Protein AF-A0A645DT90-F1 (afdb_monomer)

Radius of gyration: 18.17 Å; Cα contacts (8 Å, |Δi|>4): 268; chains: 1; bounding box: 37×38×57 Å

Foldseek 3Di:
DDDDQDDDDLLQQEDADCLVVLLVLLVVCVVVPAQEEEEEEADPDSCPVVSCVSCVVSNGHYDYDHAYPDPVSLVVCLVVVVVVVAAHYAAAYPDVPSVVVSVVVNVVVVNPDDHAYEYEDDQLDVVSCPVVSDFWYKADPVVVRVVVSVVSVVVCVVPPPDDRHHHYHYIHIGGPVCSVVVVVVCVVPPVPDDPVPPD

Organism: NCBI:txid1076179

Structure (mmCIF, N/CA/C/O backbone):
data_AF-A0A645DT90-F1
#
_entry.id   AF-A0A645DT90-F1
#
loop_
_atom_site.group_PDB
_atom_site.id
_atom_site.type_symbol
_atom_site.label_atom_id
_atom_site.label_alt_id
_atom_site.label_comp_id
_atom_site.label_asym_id
_atom_site.label_entity_id
_atom_site.label_seq_id
_atom_site.pdbx_PDB_ins_code
_atom_site.Cartn_x
_atom_site.Cartn_y
_atom_site.Cartn_z
_atom_site.occupancy
_atom_site.B_iso_or_equiv
_atom_site.auth_seq_id
_atom_site.auth_comp_id
_atom_site.auth_asym_id
_atom_site.auth_atom_id
_atom_site.pdbx_PDB_model_num
ATOM 1 N N . MET A 1 1 ? -7.454 13.367 -18.794 1.00 31.94 1 MET A N 1
ATOM 2 C CA . MET A 1 1 ? -6.121 13.992 -18.914 1.00 31.94 1 MET A CA 1
ATOM 3 C C . MET A 1 1 ? -5.148 13.026 -18.250 1.00 31.94 1 MET A C 1
ATOM 5 O O . MET A 1 1 ? -5.232 12.863 -17.044 1.00 31.94 1 MET A O 1
ATOM 9 N N . LEU A 1 2 ? -4.382 12.254 -19.026 1.00 32.44 2 LEU A N 1
ATOM 10 C CA . LEU A 1 2 ? -3.458 11.239 -18.499 1.00 32.44 2 LEU A CA 1
ATOM 11 C C . LEU A 1 2 ? -2.176 11.951 -18.050 1.00 32.44 2 LEU A C 1
ATOM 13 O O . LEU A 1 2 ? -1.471 12.500 -1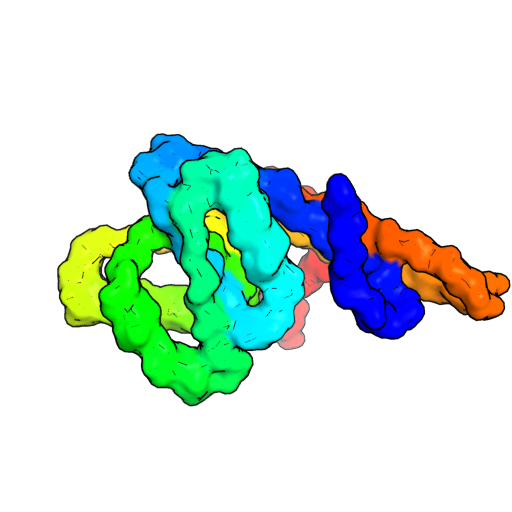8.892 1.00 32.44 2 LEU A O 1
ATOM 17 N N . LEU A 1 3 ? -1.909 11.995 -16.745 1.00 36.47 3 LEU A N 1
ATOM 18 C CA . LEU A 1 3 ? -0.626 12.467 -16.226 1.00 36.47 3 LEU A CA 1
ATOM 19 C C . LEU A 1 3 ? 0.387 11.323 -16.314 1.00 36.47 3 LEU A C 1
ATOM 21 O O . LEU A 1 3 ? 0.140 10.224 -15.817 1.00 36.47 3 LEU A O 1
ATOM 25 N N . GLN A 1 4 ? 1.498 11.603 -16.993 1.00 37.91 4 GLN A N 1
ATOM 26 C CA . GLN A 1 4 ? 2.674 10.745 -17.072 1.00 37.91 4 GLN A CA 1
ATOM 27 C C . GLN A 1 4 ? 3.268 10.569 -15.669 1.00 37.91 4 GLN A C 1
ATOM 29 O O . GLN A 1 4 ? 3.491 11.555 -14.965 1.00 37.91 4 GLN A O 1
ATOM 34 N N . GLN A 1 5 ? 3.515 9.319 -15.274 1.00 46.94 5 GLN A N 1
ATOM 35 C CA . GLN A 1 5 ? 4.363 9.015 -14.121 1.00 46.94 5 GLN A CA 1
ATOM 36 C C . GLN A 1 5 ? 5.823 9.390 -14.445 1.00 46.94 5 GLN A C 1
ATOM 38 O O . GLN A 1 5 ? 6.165 9.521 -15.625 1.00 46.94 5 GLN A O 1
ATOM 43 N N . PRO A 1 6 ? 6.681 9.632 -13.435 1.00 41.00 6 PRO A N 1
ATOM 44 C CA . PRO A 1 6 ? 8.011 10.179 -13.656 1.00 41.00 6 PRO A CA 1
ATOM 45 C C . PRO A 1 6 ? 8.808 9.243 -14.560 1.00 41.00 6 PRO A C 1
ATOM 47 O O . PRO A 1 6 ? 9.049 8.089 -14.214 1.00 41.00 6 PRO A O 1
ATOM 50 N N . THR A 1 7 ? 9.238 9.755 -15.711 1.00 41.47 7 THR A N 1
ATOM 51 C CA . THR A 1 7 ? 10.176 9.079 -16.604 1.00 41.47 7 THR A CA 1
ATOM 52 C C . THR A 1 7 ? 11.537 8.982 -15.914 1.00 41.47 7 THR A C 1
ATOM 54 O O . THR A 1 7 ? 12.423 9.811 -16.129 1.00 41.47 7 THR A O 1
ATOM 57 N N . GLY A 1 8 ? 11.704 7.971 -15.061 1.00 35.06 8 GLY A N 1
ATOM 58 C CA . GLY A 1 8 ? 13.009 7.359 -14.844 1.00 35.06 8 GLY A CA 1
ATOM 59 C C . GLY A 1 8 ? 13.502 6.796 -16.180 1.00 35.06 8 GLY A C 1
ATOM 60 O O . GLY A 1 8 ? 12.694 6.515 -17.060 1.00 35.06 8 GLY A O 1
ATOM 61 N N . GLY A 1 9 ? 14.819 6.700 -16.376 1.00 38.53 9 GLY A N 1
ATOM 62 C CA . GLY A 1 9 ? 15.436 6.347 -17.665 1.00 38.53 9 GLY A CA 1
ATOM 63 C C . GLY A 1 9 ? 14.884 5.080 -18.340 1.00 38.53 9 GLY A C 1
ATOM 64 O O . GLY A 1 9 ? 14.127 4.330 -17.750 1.00 38.53 9 GLY A O 1
ATOM 65 N N . VAL A 1 10 ? 15.319 4.818 -19.574 1.00 42.31 10 VAL A N 1
ATOM 66 C CA . VAL A 1 10 ? 14.854 3.777 -20.529 1.00 42.31 10 VAL A CA 1
ATOM 67 C C . VAL A 1 10 ? 14.530 2.378 -19.931 1.00 42.31 10 VAL A C 1
ATOM 69 O O . VAL A 1 10 ? 13.718 1.643 -20.489 1.00 42.31 10 VAL A O 1
ATOM 72 N N . LEU A 1 11 ? 15.085 2.028 -18.764 1.00 44.75 11 LEU A N 1
ATOM 73 C CA . LEU A 1 11 ? 14.779 0.821 -17.976 1.00 44.75 11 LEU A CA 1
ATOM 74 C C . LEU A 1 11 ? 13.447 0.859 -17.181 1.00 44.75 11 LEU A C 1
ATOM 76 O O . LEU A 1 11 ? 12.983 -0.192 -16.751 1.00 44.75 11 LEU A O 1
ATOM 80 N N . HIS A 1 12 ? 12.810 2.020 -16.999 1.00 55.75 12 HIS A N 1
ATOM 81 C CA . HIS A 1 12 ? 11.550 2.221 -16.258 1.00 55.75 12 HIS A CA 1
ATOM 82 C C . HIS A 1 12 ? 10.305 2.144 -17.160 1.00 55.75 12 HIS A C 1
ATOM 84 O O . HIS A 1 12 ? 9.353 2.898 -16.996 1.00 55.75 12 HIS A O 1
ATOM 90 N N . SER A 1 13 ? 10.309 1.259 -18.155 1.00 74.06 13 SER A N 1
ATOM 91 C CA . SER A 1 13 ? 9.193 1.097 -19.101 1.00 74.06 13 SER A CA 1
ATOM 92 C C . SER A 1 13 ? 8.252 -0.053 -1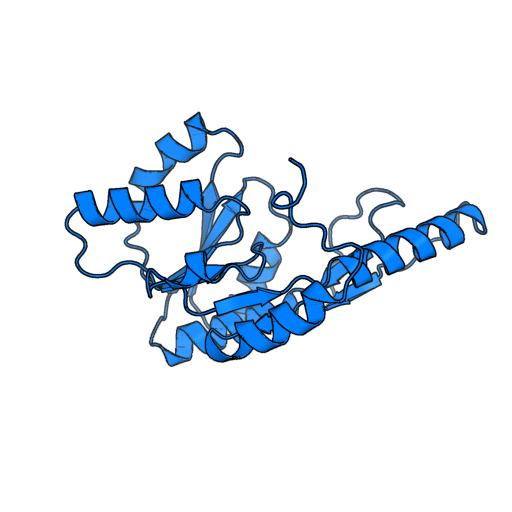8.735 1.00 74.06 13 SER A C 1
ATOM 94 O O . SER A 1 13 ? 7.414 -0.427 -19.550 1.00 74.06 13 SER A O 1
ATOM 96 N N . VAL A 1 14 ? 8.375 -0.622 -17.531 1.00 85.25 14 VAL A N 1
ATOM 97 C CA . VAL A 1 14 ? 7.465 -1.644 -16.997 1.00 85.25 14 VAL A CA 1
ATOM 98 C C . VAL A 1 14 ? 7.189 -1.357 -15.520 1.00 85.25 14 VAL A C 1
ATOM 100 O O . VAL A 1 14 ? 8.104 -1.414 -14.700 1.00 85.25 14 VAL A O 1
ATOM 103 N N . CYS A 1 15 ? 5.932 -1.074 -15.184 1.00 87.62 15 CYS A N 1
ATOM 104 C CA . CYS A 1 15 ? 5.487 -0.691 -13.841 1.00 87.62 15 CYS A CA 1
ATOM 105 C C . CYS A 1 15 ? 4.210 -1.447 -13.450 1.00 87.62 15 CYS A C 1
ATOM 107 O O . CYS A 1 15 ? 3.525 -2.015 -14.301 1.00 87.62 15 CYS A O 1
ATOM 109 N N . TYR A 1 16 ? 3.860 -1.438 -12.162 1.00 89.56 16 TYR A N 1
ATOM 110 C CA . TYR A 1 16 ? 2.580 -1.984 -11.708 1.00 89.56 16 TYR A CA 1
ATOM 111 C C . TYR A 1 16 ? 1.441 -0.982 -11.927 1.00 89.56 16 TYR A C 1
ATOM 113 O O . TYR A 1 16 ? 1.549 0.182 -11.540 1.00 89.56 16 TYR A O 1
ATOM 121 N N . ASP A 1 17 ? 0.312 -1.446 -12.460 1.00 93.06 17 ASP A N 1
ATOM 122 C CA . ASP A 1 17 ? -0.938 -0.687 -12.461 1.00 93.06 17 ASP A CA 1
ATOM 123 C C . ASP A 1 17 ? -1.760 -1.004 -11.219 1.00 93.06 17 ASP A C 1
ATOM 125 O O . ASP A 1 17 ? -2.451 -2.022 -11.143 1.00 93.06 17 ASP A O 1
ATOM 129 N N . ARG A 1 18 ? -1.696 -0.086 -10.254 1.00 93.50 18 ARG A N 1
ATOM 130 C CA . ARG A 1 18 ? -2.390 -0.214 -8.970 1.00 93.50 18 ARG A CA 1
ATOM 131 C C . ARG A 1 18 ? -3.804 0.343 -8.958 1.00 93.50 18 ARG A C 1
ATOM 133 O O . ARG A 1 18 ? -4.464 0.265 -7.920 1.00 93.50 18 ARG A O 1
ATOM 140 N N . ARG A 1 19 ? -4.289 0.904 -10.073 1.00 95.88 19 ARG A N 1
ATOM 141 C CA . ARG A 1 19 ? -5.548 1.663 -10.093 1.00 95.88 19 ARG A CA 1
ATOM 142 C C . ARG A 1 19 ? -6.730 0.845 -9.604 1.00 95.88 19 ARG A C 1
ATOM 144 O O . ARG A 1 19 ? -7.413 1.268 -8.674 1.00 95.88 19 ARG A O 1
ATOM 151 N N . GLU A 1 20 ? -6.956 -0.322 -10.200 1.00 96.88 20 GLU A N 1
ATOM 152 C CA . GLU A 1 20 ? -8.118 -1.125 -9.825 1.00 96.88 20 GLU A CA 1
ATOM 153 C C . GLU A 1 20 ? -7.956 -1.741 -8.437 1.00 96.88 20 GLU A C 1
ATOM 155 O O . GLU A 1 20 ? -8.876 -1.644 -7.632 1.00 96.88 20 GLU A O 1
ATOM 160 N N . SER A 1 21 ? -6.767 -2.244 -8.086 1.00 96.06 21 SER A N 1
ATOM 161 C CA . SER A 1 21 ? -6.533 -2.743 -6.727 1.00 96.06 21 SER A CA 1
ATOM 162 C C . SER A 1 21 ? -6.750 -1.668 -5.658 1.00 96.06 21 SER A C 1
ATOM 164 O O . SER A 1 21 ? -7.306 -1.965 -4.609 1.00 96.06 21 SER A O 1
ATOM 166 N N . TYR A 1 22 ? -6.382 -0.407 -5.909 1.00 97.31 22 TYR A N 1
ATOM 167 C CA . TYR A 1 22 ? -6.658 0.687 -4.974 1.00 97.31 22 TYR A CA 1
ATOM 168 C C . TYR A 1 22 ? -8.147 1.013 -4.888 1.00 97.31 22 TYR A C 1
ATOM 170 O O . TYR A 1 22 ? -8.649 1.205 -3.780 1.00 97.31 22 TYR A O 1
ATOM 178 N N . ARG A 1 23 ? -8.876 1.017 -6.012 1.00 98.00 23 ARG A N 1
ATOM 179 C CA . ARG A 1 23 ? -10.339 1.176 -5.992 1.00 98.00 23 ARG A CA 1
ATOM 180 C C . ARG A 1 23 ? -11.010 0.070 -5.193 1.00 98.00 23 ARG A C 1
ATOM 182 O O . ARG A 1 23 ? -11.865 0.354 -4.358 1.00 98.00 23 ARG A O 1
ATOM 189 N N . GLU A 1 24 ? -10.617 -1.178 -5.412 1.00 97.38 24 GLU A N 1
ATOM 190 C CA . GLU A 1 24 ? -11.150 -2.312 -4.663 1.00 97.38 24 GLU A CA 1
ATOM 191 C C . GLU A 1 24 ? -10.841 -2.218 -3.167 1.00 97.38 24 GLU A C 1
ATOM 193 O O . GLU A 1 24 ? -11.762 -2.351 -2.359 1.00 97.38 24 GLU A O 1
ATOM 198 N N . SER A 1 25 ? -9.604 -1.881 -2.794 1.00 97.06 25 SER A N 1
ATOM 199 C CA . SER A 1 25 ? -9.216 -1.667 -1.395 1.00 97.06 25 SER A CA 1
ATOM 200 C C . SER A 1 25 ? -10.048 -0.572 -0.720 1.00 97.06 25 SER A C 1
ATOM 202 O O . SER A 1 25 ? -10.553 -0.750 0.387 1.00 97.06 25 SER A O 1
ATOM 204 N N . LEU A 1 26 ? -10.254 0.563 -1.395 1.00 97.94 26 LEU A N 1
ATOM 205 C CA . LEU A 1 26 ? -11.074 1.664 -0.881 1.00 97.94 26 LEU A CA 1
ATOM 206 C C . LEU A 1 26 ? -12.547 1.268 -0.736 1.00 97.94 26 LEU A C 1
ATOM 208 O O . LEU A 1 26 ? -13.194 1.622 0.253 1.00 97.94 26 LEU A O 1
ATOM 212 N N . ARG A 1 27 ? -13.087 0.505 -1.692 1.00 96.69 27 ARG A N 1
ATOM 213 C CA . ARG A 1 27 ? -14.444 -0.050 -1.600 1.00 96.69 27 ARG A CA 1
ATOM 214 C C . ARG A 1 27 ? -14.567 -1.003 -0.417 1.00 96.69 27 ARG A C 1
ATOM 216 O O . ARG A 1 27 ? -15.587 -0.963 0.267 1.00 96.69 27 ARG A O 1
ATOM 223 N N . GLU A 1 28 ? -13.551 -1.819 -0.156 1.00 96.50 28 GLU A N 1
ATOM 224 C CA . GLU A 1 28 ? -13.529 -2.726 0.991 1.00 96.50 28 GLU A CA 1
ATOM 225 C C . GLU A 1 28 ? -13.531 -1.959 2.321 1.00 96.50 28 GLU A C 1
ATOM 227 O O . GLU A 1 28 ? -14.379 -2.216 3.178 1.00 96.50 28 GLU A O 1
ATOM 232 N N . PHE A 1 29 ? -12.695 -0.925 2.461 1.00 97.06 29 PHE A N 1
ATOM 233 C CA . PHE A 1 29 ? -12.730 -0.045 3.633 1.00 97.06 29 PHE A CA 1
ATOM 234 C C . PHE A 1 29 ? -14.096 0.626 3.825 1.00 97.06 29 PHE A C 1
ATOM 236 O O . PHE A 1 29 ? -14.641 0.635 4.932 1.00 97.06 29 PHE A O 1
ATOM 243 N N . ARG A 1 30 ? -14.705 1.136 2.748 1.00 96.38 30 ARG A N 1
ATOM 244 C CA . ARG A 1 30 ? -16.036 1.761 2.805 1.00 96.38 30 ARG A CA 1
ATOM 245 C C . ARG A 1 30 ? -17.129 0.790 3.239 1.00 96.38 30 ARG A C 1
ATOM 247 O O . ARG A 1 30 ? -17.985 1.176 4.034 1.00 96.38 30 ARG A O 1
ATOM 254 N N . LYS A 1 31 ? -17.120 -0.453 2.740 1.00 95.75 31 LYS A N 1
ATOM 255 C CA . LYS A 1 31 ? -18.078 -1.499 3.153 1.00 95.75 31 LYS A CA 1
ATOM 256 C C . LYS A 1 31 ? -18.020 -1.759 4.658 1.00 95.75 31 LYS A C 1
ATOM 258 O O . LYS A 1 31 ? -19.047 -2.037 5.267 1.00 95.75 31 LYS A O 1
ATOM 263 N N . ARG A 1 32 ? -16.834 -1.614 5.250 1.00 95.00 32 ARG A N 1
ATOM 264 C CA . ARG A 1 32 ? -16.568 -1.779 6.687 1.00 95.00 32 ARG A CA 1
ATOM 265 C C . ARG A 1 32 ? -16.812 -0.508 7.507 1.00 95.00 32 ARG A C 1
ATOM 267 O O . ARG A 1 32 ? -16.621 -0.506 8.719 1.00 95.00 32 ARG A O 1
ATOM 274 N N . GLY A 1 33 ? -17.296 0.557 6.866 1.00 96.06 33 GLY A N 1
ATOM 275 C CA . GLY A 1 33 ? -17.706 1.800 7.517 1.00 96.06 33 GLY A CA 1
ATOM 276 C C . GLY A 1 33 ? -16.591 2.830 7.685 1.00 96.06 33 GLY A C 1
ATOM 277 O O . GLY A 1 33 ? -16.827 3.875 8.296 1.00 96.06 33 GLY A O 1
ATOM 278 N N . HIS A 1 34 ? -15.402 2.591 7.128 1.00 96.38 34 HIS A N 1
ATOM 279 C CA . HIS A 1 34 ? -14.305 3.551 7.205 1.00 96.38 34 HIS A CA 1
ATOM 280 C C . HIS A 1 34 ? -14.540 4.725 6.261 1.00 96.38 34 HIS A C 1
ATOM 282 O O . HIS A 1 34 ? -14.816 4.555 5.072 1.00 96.38 34 HIS A O 1
ATOM 288 N N . ARG A 1 35 ? -14.425 5.935 6.810 1.00 92.88 35 ARG A N 1
ATOM 289 C CA . ARG A 1 35 ? -14.520 7.194 6.052 1.00 92.88 35 ARG A CA 1
ATOM 290 C C . ARG A 1 35 ? -13.157 7.778 5.711 1.00 92.88 35 ARG A C 1
ATOM 292 O O . ARG A 1 35 ? -13.042 8.449 4.689 1.00 92.88 35 ARG A O 1
ATOM 299 N N . LYS A 1 36 ? -12.166 7.496 6.561 1.00 97.31 36 LYS A N 1
ATOM 300 C CA . LYS A 1 36 ? -10.779 7.922 6.429 1.00 97.31 36 LYS A CA 1
ATOM 301 C C . LYS A 1 36 ? -9.864 6.709 6.336 1.00 97.31 36 LYS A C 1
ATOM 303 O O . LYS A 1 36 ? -9.990 5.799 7.152 1.00 97.31 36 LYS A O 1
ATOM 308 N N . VAL A 1 37 ? -8.948 6.722 5.375 1.00 98.31 37 VAL A N 1
ATOM 309 C CA . VAL A 1 37 ? -7.926 5.688 5.181 1.00 98.31 37 VAL A CA 1
ATOM 310 C C . VAL A 1 37 ? -6.548 6.341 5.180 1.00 98.31 37 VAL A C 1
ATOM 312 O O . VAL A 1 37 ? -6.312 7.317 4.472 1.00 98.31 37 VAL A O 1
ATOM 315 N N . PHE A 1 38 ? -5.622 5.797 5.960 1.00 98.19 38 PHE A N 1
ATOM 316 C CA . PHE A 1 38 ? -4.227 6.216 5.915 1.00 98.19 38 PHE A CA 1
ATOM 317 C C . PHE A 1 38 ? -3.479 5.389 4.876 1.00 98.19 38 PHE A C 1
ATOM 319 O O . PHE A 1 38 ? -3.438 4.163 4.964 1.00 98.19 38 PHE A O 1
ATOM 326 N N . PHE A 1 39 ? -2.870 6.056 3.904 1.00 97.56 39 PHE A N 1
ATOM 327 C CA . PHE A 1 39 ? -1.885 5.434 3.033 1.00 97.56 39 PHE A CA 1
ATOM 328 C C . PHE A 1 39 ? -0.531 5.489 3.723 1.00 97.56 39 PHE A C 1
ATOM 330 O O . PHE A 1 39 ? 0.032 6.566 3.928 1.00 97.56 39 PHE A O 1
ATOM 337 N N . VAL A 1 40 ? -0.030 4.330 4.125 1.00 96.31 40 VAL A N 1
ATOM 338 C CA . VAL A 1 40 ? 1.206 4.210 4.891 1.00 96.31 40 VAL A CA 1
ATOM 339 C C . VAL A 1 40 ? 2.297 3.690 3.971 1.00 96.31 40 VAL A C 1
ATOM 341 O O . VAL A 1 40 ? 2.212 2.559 3.509 1.00 96.31 40 VAL A O 1
ATOM 344 N N . SER A 1 41 ? 3.321 4.492 3.698 1.00 94.00 41 SER A N 1
ATOM 345 C CA . SER A 1 41 ? 4.402 4.131 2.768 1.00 94.00 41 SER A CA 1
ATOM 346 C C . SER A 1 41 ? 5.748 4.684 3.220 1.00 94.00 41 SER A C 1
ATOM 348 O O . SER A 1 41 ? 5.828 5.385 4.226 1.00 94.00 41 SER A O 1
ATOM 350 N N . TYR A 1 42 ? 6.824 4.397 2.488 1.00 92.12 42 TYR A N 1
ATOM 351 C CA . TYR A 1 42 ? 8.095 5.087 2.708 1.00 92.12 42 TYR A CA 1
ATOM 352 C C . TYR A 1 42 ? 8.110 6.489 2.095 1.00 92.12 42 TYR A C 1
ATOM 354 O O . TYR A 1 42 ? 7.357 6.798 1.166 1.00 92.12 42 TYR A O 1
ATOM 362 N N . GLU A 1 43 ? 9.005 7.332 2.612 1.00 84.88 43 GLU A N 1
ATOM 363 C CA . GLU A 1 43 ? 9.477 8.531 1.922 1.00 84.88 43 GLU A CA 1
ATOM 364 C C . GLU A 1 43 ? 9.897 8.126 0.493 1.00 84.88 43 GLU A C 1
ATOM 366 O O . GLU A 1 43 ? 10.644 7.163 0.322 1.00 84.88 43 GLU A O 1
ATOM 371 N N . TYR A 1 44 ? 9.372 8.823 -0.523 1.00 82.75 44 TYR A N 1
ATOM 372 C CA . TYR A 1 44 ? 9.569 8.562 -1.964 1.00 82.75 44 TYR A CA 1
ATOM 373 C C . TYR A 1 44 ? 8.761 7.417 -2.604 1.00 82.75 44 TYR A C 1
ATOM 375 O O . TYR A 1 44 ? 9.088 7.010 -3.719 1.00 82.75 44 TYR A O 1
ATOM 383 N N . ASP A 1 45 ? 7.697 6.912 -1.970 1.00 86.44 45 ASP A N 1
ATOM 384 C CA . ASP A 1 45 ? 6.814 5.944 -2.636 1.00 86.44 45 ASP A CA 1
ATOM 385 C C . ASP A 1 45 ? 6.114 6.567 -3.869 1.00 86.44 45 ASP A C 1
ATOM 387 O O . ASP A 1 45 ? 5.346 7.526 -3.718 1.00 86.44 45 ASP A O 1
ATOM 391 N N . PRO A 1 46 ? 6.330 6.029 -5.087 1.00 85.62 46 PRO A N 1
ATOM 392 C CA . PRO A 1 46 ? 5.786 6.603 -6.318 1.00 85.62 46 PRO A CA 1
ATOM 393 C C . PRO A 1 46 ? 4.265 6.427 -6.458 1.00 85.62 46 PRO A C 1
ATOM 395 O O . PRO A 1 46 ? 3.647 7.051 -7.320 1.00 85.62 46 PRO A O 1
ATOM 398 N N . TYR A 1 47 ? 3.636 5.590 -5.629 1.00 90.06 47 TYR A N 1
ATOM 399 C CA . TYR A 1 47 ? 2.203 5.313 -5.683 1.00 90.06 47 TYR A CA 1
ATOM 400 C C . TYR A 1 47 ? 1.381 6.127 -4.680 1.00 90.06 47 TYR A C 1
ATOM 402 O O . TYR A 1 47 ? 0.151 6.038 -4.709 1.00 90.06 47 TYR A O 1
ATOM 410 N N . ALA A 1 48 ? 2.020 6.926 -3.822 1.00 91.50 48 ALA A N 1
ATOM 411 C CA . ALA A 1 48 ? 1.329 7.715 -2.804 1.00 91.50 48 ALA A CA 1
ATOM 412 C C . ALA A 1 48 ? 0.376 8.752 -3.421 1.00 91.50 48 ALA A C 1
ATOM 414 O O . ALA A 1 48 ? -0.780 8.863 -3.017 1.00 91.50 48 ALA A O 1
ATOM 415 N N . GLU A 1 49 ? 0.822 9.478 -4.449 1.00 93.88 49 GLU A N 1
ATOM 416 C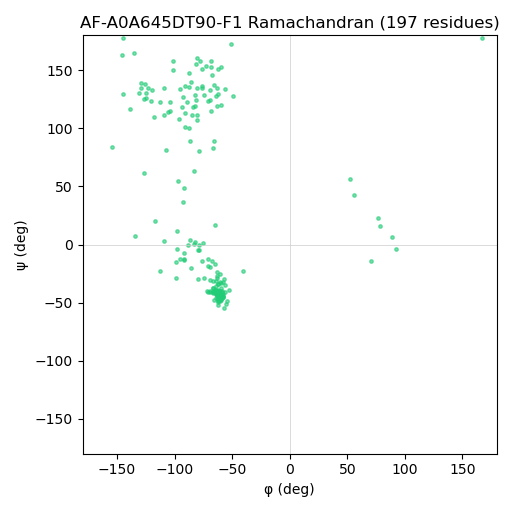 CA . GLU A 1 49 ? -0.031 10.443 -5.158 1.00 93.88 49 GLU A CA 1
ATOM 417 C C . GLU A 1 49 ? -1.169 9.754 -5.916 1.00 93.88 49 GLU A C 1
ATOM 419 O O . GLU A 1 49 ? -2.310 10.218 -5.878 1.00 93.88 49 GLU A O 1
ATOM 424 N N . LEU A 1 50 ? -0.878 8.617 -6.559 1.00 94.50 50 LEU A N 1
ATOM 425 C CA . LEU A 1 50 ? -1.877 7.824 -7.276 1.00 94.50 50 LEU A CA 1
ATOM 426 C C . LEU A 1 50 ? -2.998 7.360 -6.336 1.00 94.50 50 LEU A C 1
ATOM 428 O O . LEU A 1 50 ? -4.172 7.446 -6.691 1.00 94.50 50 LEU A O 1
ATOM 432 N N . PHE A 1 51 ? -2.651 6.888 -5.136 1.00 96.06 51 PHE A N 1
ATOM 433 C CA . PHE A 1 51 ? -3.646 6.466 -4.156 1.00 96.06 51 PHE A CA 1
ATOM 434 C C . PHE A 1 51 ? -4.555 7.622 -3.730 1.00 96.06 51 PHE A C 1
ATOM 436 O O . PHE A 1 51 ? -5.774 7.464 -3.748 1.00 96.06 51 PHE A O 1
ATOM 443 N N . LEU A 1 52 ? -3.990 8.791 -3.401 1.00 96.44 52 LEU A N 1
ATOM 444 C CA . LEU A 1 52 ? -4.782 9.962 -3.010 1.00 96.44 52 LEU A CA 1
ATOM 445 C C . LEU A 1 52 ? -5.734 10.419 -4.123 1.00 96.44 52 LEU A C 1
ATOM 447 O O . LEU A 1 52 ? -6.884 10.763 -3.846 1.00 96.44 52 LEU A O 1
ATOM 451 N N . GLN A 1 53 ? -5.282 10.390 -5.380 1.00 97.38 53 GLN A N 1
ATOM 452 C CA . GLN A 1 53 ? -6.126 10.708 -6.535 1.00 97.38 53 GLN A CA 1
ATOM 453 C C . GLN A 1 53 ? -7.319 9.750 -6.632 1.00 97.38 53 GLN A C 1
ATOM 455 O O . GLN A 1 53 ? -8.462 10.193 -6.733 1.00 97.38 53 GLN A O 1
ATOM 460 N N . ILE A 1 54 ? -7.074 8.443 -6.529 1.00 97.94 54 ILE A N 1
ATOM 461 C CA . ILE A 1 54 ? -8.135 7.430 -6.594 1.00 97.94 54 ILE A CA 1
ATOM 462 C C . ILE A 1 54 ? -9.068 7.525 -5.382 1.00 97.94 54 ILE A C 1
ATOM 464 O O . ILE A 1 54 ? -10.279 7.383 -5.532 1.00 97.94 54 ILE A O 1
ATOM 468 N N . ALA A 1 55 ? -8.548 7.812 -4.188 1.00 97.50 55 ALA A N 1
ATOM 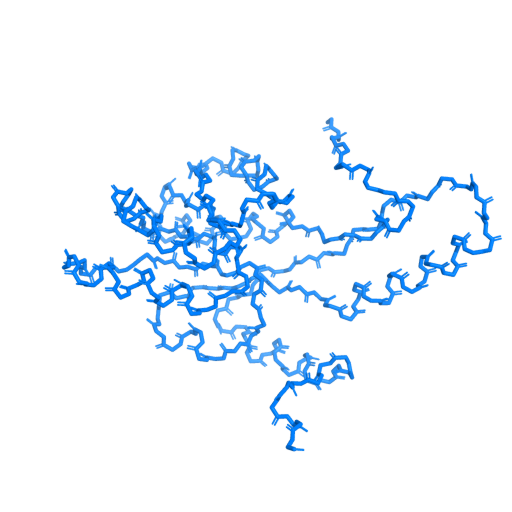469 C CA . ALA A 1 55 ? -9.370 8.036 -3.003 1.00 97.50 55 ALA A CA 1
ATOM 470 C C . ALA A 1 55 ? -10.330 9.218 -3.192 1.00 97.50 55 ALA A C 1
ATOM 472 O O . ALA A 1 55 ? -11.511 9.106 -2.858 1.00 97.50 55 ALA A O 1
ATOM 473 N N . ALA A 1 56 ? -9.863 10.310 -3.805 1.00 96.75 56 ALA A N 1
ATOM 474 C CA . ALA A 1 56 ? -10.713 11.443 -4.155 1.00 96.75 56 ALA A CA 1
ATOM 475 C C . ALA A 1 56 ? -11.797 11.064 -5.186 1.00 96.75 56 ALA A C 1
ATOM 477 O O . ALA A 1 56 ? -12.960 11.432 -5.003 1.00 96.75 56 ALA A O 1
ATOM 478 N N . GLU A 1 57 ? -11.453 10.288 -6.223 1.00 96.88 57 GLU A N 1
ATOM 479 C CA . GLU A 1 57 ? -12.417 9.747 -7.201 1.00 96.88 57 GLU A CA 1
ATOM 480 C C . GLU A 1 57 ? -13.495 8.881 -6.522 1.00 96.88 57 GLU A C 1
ATOM 482 O O . GLU A 1 57 ? -14.690 9.025 -6.793 1.00 96.88 57 GLU A O 1
ATOM 487 N N . GLU A 1 58 ? -13.084 8.020 -5.588 1.00 95.19 58 GLU A N 1
ATOM 488 C CA . GLU A 1 58 ? -13.950 7.108 -4.829 1.00 95.19 58 GLU A CA 1
ATOM 489 C C . GLU A 1 58 ? -14.634 7.782 -3.619 1.00 95.19 58 GLU A C 1
ATOM 491 O O . GLU A 1 58 ? -15.396 7.130 -2.894 1.00 95.19 58 GLU A O 1
ATOM 496 N N . LYS A 1 59 ? -14.421 9.093 -3.420 1.00 94.56 59 LYS A N 1
ATOM 497 C CA . LYS A 1 59 ? -14.982 9.917 -2.331 1.00 94.56 59 LYS A CA 1
ATOM 498 C C . LYS A 1 59 ? -14.667 9.372 -0.931 1.00 94.56 59 LYS A C 1
ATOM 500 O O . LYS A 1 59 ? -15.540 9.340 -0.061 1.00 94.56 59 LYS A O 1
ATOM 505 N N . VAL A 1 60 ? -13.429 8.934 -0.729 1.00 96.25 60 VAL A N 1
ATOM 506 C CA . VAL A 1 60 ? -12.875 8.499 0.560 1.00 96.25 60 VAL A CA 1
ATOM 507 C C . VAL A 1 60 ? -11.872 9.542 1.036 1.00 96.25 60 VAL A C 1
ATOM 509 O O . VAL A 1 60 ? -11.047 10.006 0.251 1.00 96.25 60 VAL A O 1
ATOM 512 N N . GLU A 1 61 ? -11.926 9.921 2.314 1.00 97.75 61 GLU A N 1
ATOM 513 C CA . GLU A 1 61 ? -10.879 10.762 2.894 1.00 97.75 61 GLU A CA 1
ATOM 514 C C . GLU A 1 61 ? -9.595 9.933 2.992 1.00 97.75 61 GLU A C 1
ATOM 516 O O . GLU A 1 61 ? -9.589 8.853 3.582 1.00 97.75 61 GLU A O 1
ATOM 521 N N . ALA A 1 62 ? -8.506 10.420 2.406 1.00 97.31 62 ALA A N 1
ATOM 522 C CA . ALA A 1 62 ? -7.220 9.747 2.470 1.00 97.31 62 ALA A CA 1
ATOM 523 C C . ALA A 1 62 ? -6.120 10.701 2.923 1.00 97.31 62 ALA A C 1
ATOM 525 O O . ALA A 1 62 ? -6.071 11.857 2.504 1.00 97.31 62 ALA A O 1
ATOM 526 N N . GLU A 1 63 ? -5.232 10.199 3.775 1.00 96.31 63 GLU A N 1
ATOM 527 C CA . GLU A 1 63 ? -4.053 10.917 4.256 1.00 96.31 63 GLU A CA 1
ATOM 528 C C . GLU A 1 63 ? -2.819 10.039 4.061 1.00 96.31 63 GLU A C 1
ATOM 530 O O . GLU A 1 63 ? -2.834 8.854 4.396 1.00 96.31 63 GLU A O 1
ATOM 535 N N . ASN A 1 64 ? -1.742 10.622 3.538 1.00 95.38 64 ASN A N 1
ATOM 536 C CA . ASN A 1 64 ? -0.458 9.937 3.473 1.00 95.38 64 ASN A CA 1
ATOM 537 C C . ASN A 1 64 ? 0.252 10.056 4.819 1.00 95.38 64 ASN A C 1
ATOM 539 O O . ASN A 1 64 ? 0.466 11.162 5.316 1.00 95.38 64 ASN A O 1
ATOM 543 N N . PHE A 1 65 ? 0.698 8.925 5.355 1.00 96.06 65 PHE A N 1
ATOM 544 C CA . PHE A 1 65 ? 1.649 8.887 6.452 1.00 96.06 65 PHE A CA 1
ATOM 545 C C . PHE A 1 65 ? 2.921 8.183 5.991 1.00 96.06 65 PHE A C 1
ATOM 547 O O . PHE A 1 65 ? 2.946 6.976 5.754 1.00 96.06 65 PHE A O 1
ATOM 554 N N . LEU A 1 66 ? 3.987 8.961 5.840 1.00 93.88 66 LEU A N 1
ATOM 555 C CA . LEU A 1 66 ? 5.254 8.459 5.330 1.00 93.88 66 LEU A CA 1
ATOM 556 C C . LEU A 1 66 ? 6.121 7.992 6.496 1.00 93.88 66 LEU A C 1
ATOM 558 O O . LEU A 1 66 ? 6.219 8.674 7.504 1.00 93.88 66 LEU A O 1
ATOM 562 N N . PHE A 1 67 ? 6.775 6.851 6.373 1.00 93.56 67 PHE A N 1
ATOM 563 C CA . PHE A 1 67 ? 7.825 6.429 7.289 1.00 93.56 67 PHE A CA 1
ATOM 564 C C . PHE A 1 67 ? 9.193 6.680 6.659 1.00 93.56 67 PHE A C 1
ATOM 566 O O . PHE A 1 67 ? 9.364 6.595 5.442 1.00 93.56 67 PHE A O 1
ATOM 573 N N . SER A 1 68 ? 10.195 6.940 7.501 1.00 90.19 68 SER A N 1
ATOM 574 C CA . SER A 1 68 ? 11.581 6.980 7.036 1.00 90.19 68 SER A CA 1
ATOM 575 C C . SER A 1 68 ? 12.001 5.616 6.485 1.00 90.19 68 SER A C 1
ATOM 577 O O . SER A 1 68 ? 11.556 4.563 6.948 1.00 90.19 68 SER A O 1
ATOM 579 N N . THR A 1 69 ? 12.922 5.611 5.530 1.00 85.62 69 THR A N 1
ATOM 580 C CA . THR A 1 69 ? 13.588 4.378 5.087 1.00 85.62 69 THR A CA 1
ATOM 581 C C . THR A 1 69 ? 14.568 3.843 6.138 1.00 85.62 69 THR A C 1
ATOM 583 O O . THR A 1 69 ? 14.914 2.663 6.126 1.00 85.62 69 THR A O 1
ATOM 586 N N . THR A 1 70 ? 14.988 4.675 7.098 1.00 89.00 70 THR A N 1
ATOM 587 C CA . THR A 1 70 ? 15.884 4.264 8.185 1.00 89.00 70 THR A CA 1
ATOM 588 C C . THR A 1 70 ? 15.109 3.665 9.355 1.00 89.00 70 THR A C 1
ATOM 590 O O . THR A 1 70 ? 14.086 4.200 9.778 1.00 89.00 70 THR A O 1
ATOM 593 N N . ARG A 1 71 ? 15.634 2.596 9.969 1.00 84.62 71 ARG A N 1
ATOM 594 C CA . ARG A 1 71 ? 15.005 1.975 11.150 1.00 84.62 71 ARG A CA 1
ATOM 595 C C . ARG A 1 71 ? 14.804 2.967 12.298 1.00 84.62 71 ARG A C 1
ATOM 597 O O . ARG A 1 71 ? 13.772 2.935 12.956 1.00 84.62 71 ARG A O 1
ATOM 604 N N . ARG A 1 72 ? 15.785 3.840 12.549 1.00 87.06 72 ARG A N 1
ATOM 605 C CA . ARG A 1 72 ? 15.685 4.867 13.595 1.00 87.06 72 ARG A CA 1
ATOM 606 C C . ARG A 1 72 ? 14.541 5.839 13.299 1.00 87.06 72 ARG A C 1
ATOM 608 O O . ARG A 1 72 ? 13.666 5.996 14.144 1.00 87.06 72 ARG A O 1
ATOM 615 N N . GLY A 1 73 ? 14.511 6.404 12.091 1.00 87.12 73 GLY A N 1
ATOM 616 C CA . GLY A 1 73 ? 13.450 7.321 11.684 1.00 87.12 73 GLY A CA 1
ATOM 617 C C . GLY A 1 73 ? 12.071 6.658 11.647 1.00 87.12 73 GLY A C 1
ATOM 618 O O . GLY A 1 73 ? 11.075 7.317 11.906 1.00 87.12 73 GLY A O 1
ATOM 619 N N . GLN A 1 74 ? 11.983 5.347 11.396 1.00 89.50 74 GLN A N 1
ATOM 620 C CA . GLN A 1 74 ? 10.714 4.620 11.509 1.00 89.50 74 GLN A CA 1
ATOM 621 C C . GLN A 1 74 ? 10.174 4.648 12.939 1.00 89.50 74 GLN A C 1
ATOM 623 O O . GLN A 1 74 ? 9.014 4.985 13.147 1.0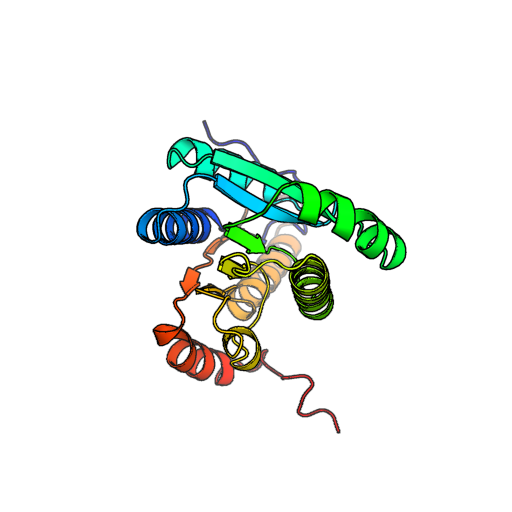0 89.50 74 GLN A O 1
ATOM 628 N N . MET A 1 75 ? 11.016 4.315 13.922 1.00 91.19 75 MET A N 1
ATOM 629 C CA . MET A 1 75 ? 10.596 4.240 15.326 1.00 91.19 75 MET A CA 1
ATOM 630 C C . MET A 1 75 ? 10.212 5.609 15.888 1.00 91.19 75 MET A C 1
ATOM 632 O O . MET A 1 75 ? 9.238 5.712 16.624 1.00 91.19 75 MET A O 1
ATOM 636 N N . GLU A 1 76 ? 10.933 6.664 15.502 1.00 93.62 76 GLU A N 1
ATOM 637 C CA . GLU A 1 76 ? 10.645 8.040 15.929 1.00 93.62 76 GLU A CA 1
ATOM 638 C C . GLU A 1 76 ? 9.270 8.535 15.437 1.00 93.62 76 GLU A C 1
ATOM 640 O O . GLU A 1 76 ? 8.670 9.402 16.070 1.00 93.62 76 GLU A O 1
ATOM 645 N N . ARG A 1 77 ? 8.732 7.955 14.354 1.00 94.94 77 ARG A N 1
ATOM 646 C CA . ARG A 1 77 ? 7.446 8.352 13.758 1.00 94.94 77 ARG A CA 1
ATOM 647 C C . ARG A 1 77 ? 6.240 7.536 14.221 1.00 94.94 77 ARG A C 1
ATOM 649 O O . ARG A 1 77 ? 5.112 7.969 13.998 1.00 94.94 77 ARG A O 1
ATOM 656 N N . ILE A 1 78 ? 6.436 6.399 14.895 1.00 95.38 78 ILE A N 1
ATOM 657 C CA . ILE A 1 78 ? 5.320 5.590 15.422 1.00 95.38 78 ILE A CA 1
ATOM 658 C C . ILE A 1 78 ? 4.430 6.394 16.393 1.00 95.38 78 ILE A C 1
ATOM 660 O O . ILE A 1 78 ? 3.210 6.350 16.223 1.00 95.38 78 ILE A O 1
ATOM 664 N N . PRO A 1 79 ? 4.966 7.176 17.356 1.00 96.19 79 PRO A N 1
ATOM 665 C CA . PRO A 1 79 ? 4.126 7.978 18.246 1.00 96.19 79 PRO A CA 1
ATOM 666 C C . PRO A 1 79 ? 3.301 9.037 17.508 1.00 96.19 79 PRO A C 1
ATOM 668 O O . PRO A 1 79 ? 2.129 9.236 17.824 1.00 96.19 79 PRO A O 1
ATOM 671 N N . GLU A 1 80 ? 3.892 9.686 16.499 1.00 96.31 80 GLU A N 1
ATOM 672 C CA . GLU A 1 80 ? 3.192 10.650 15.643 1.00 96.31 80 GLU A CA 1
ATOM 673 C C . GLU A 1 80 ? 2.026 9.974 14.914 1.00 96.31 80 GLU A C 1
ATOM 675 O O . GLU A 1 80 ? 0.906 10.483 14.935 1.00 96.31 80 GLU A O 1
ATOM 680 N N . PHE A 1 81 ? 2.278 8.808 14.316 1.00 96.00 81 PHE A N 1
ATOM 681 C CA . PHE A 1 81 ? 1.264 8.022 13.624 1.00 96.00 81 PHE A CA 1
ATOM 682 C C . PHE A 1 81 ? 0.121 7.611 14.553 1.00 96.00 81 PHE A C 1
ATOM 684 O O . PHE A 1 81 ? -1.047 7.815 14.234 1.00 96.00 81 PHE A O 1
ATOM 691 N N . ALA A 1 82 ? 0.450 7.081 15.730 1.00 94.56 82 ALA A N 1
ATOM 692 C CA . ALA A 1 82 ? -0.533 6.654 16.717 1.00 94.56 82 ALA A CA 1
ATOM 693 C C . ALA A 1 82 ? -1.406 7.816 17.224 1.00 94.56 82 ALA A C 1
ATOM 695 O O . ALA A 1 82 ? -2.600 7.631 17.469 1.00 94.56 82 ALA A O 1
ATOM 696 N N . GLY A 1 83 ? -0.835 9.022 17.326 1.00 94.19 83 GLY A N 1
ATOM 697 C CA . GLY A 1 83 ? -1.560 10.248 17.667 1.00 94.19 83 GLY A CA 1
ATOM 698 C C . GLY A 1 83 ? -2.594 10.684 16.621 1.00 94.19 83 GLY A C 1
ATOM 699 O O . GLY A 1 83 ? -3.482 11.466 16.948 1.00 94.19 83 GLY A O 1
ATOM 700 N N . ARG A 1 84 ? -2.525 10.164 15.385 1.00 94.88 84 ARG A N 1
ATOM 701 C CA . ARG A 1 84 ? -3.545 10.377 14.339 1.00 94.88 84 ARG A CA 1
ATOM 702 C C . ARG A 1 84 ? -4.774 9.481 14.492 1.00 94.88 84 ARG A C 1
ATOM 704 O O . ARG A 1 84 ? -5.715 9.627 13.718 1.00 94.88 84 ARG A O 1
ATOM 711 N N . GLU A 1 85 ? -4.745 8.565 15.460 1.00 93.69 85 GLU A N 1
ATOM 712 C CA . GLU A 1 85 ? -5.815 7.608 15.756 1.00 93.69 85 GLU A CA 1
ATOM 713 C C . GLU A 1 85 ? -6.271 6.808 14.519 1.00 93.69 85 GLU A C 1
ATOM 715 O O . GLU A 1 85 ? -7.448 6.836 14.147 1.00 93.69 85 GLU A O 1
ATOM 720 N N . PRO A 1 86 ? -5.352 6.109 13.829 1.00 95.19 86 PRO A N 1
ATOM 721 C CA . PRO A 1 86 ? -5.704 5.398 12.611 1.00 95.19 86 PRO A CA 1
ATOM 722 C C . PRO A 1 86 ? -6.717 4.278 12.876 1.00 95.19 86 PRO A C 1
ATOM 724 O O . PRO A 1 86 ? -6.534 3.471 13.786 1.00 95.19 86 PRO A O 1
ATOM 727 N N . ALA A 1 87 ? -7.742 4.191 12.022 1.00 96.06 87 ALA A N 1
ATOM 728 C CA . ALA A 1 87 ? -8.741 3.114 12.028 1.00 96.06 87 ALA A CA 1
ATOM 729 C C . ALA A 1 87 ? -8.667 2.194 10.792 1.00 96.06 87 ALA A C 1
ATOM 731 O O . ALA A 1 87 ? -9.100 1.044 10.862 1.00 96.06 87 ALA A O 1
ATOM 732 N N . ALA A 1 88 ? -8.103 2.680 9.681 1.00 97.56 88 ALA A N 1
ATOM 733 C CA . ALA A 1 88 ? -7.942 1.938 8.433 1.00 97.56 88 ALA A CA 1
ATOM 734 C C . ALA A 1 88 ? -6.638 2.320 7.729 1.00 97.56 88 ALA A C 1
ATOM 736 O O . ALA A 1 88 ? -6.377 3.512 7.537 1.00 97.56 88 ALA A O 1
ATOM 737 N N . LEU A 1 89 ? -5.842 1.323 7.335 1.00 96.75 89 LEU A N 1
ATOM 738 C CA . LEU A 1 89 ? -4.530 1.502 6.710 1.00 96.75 89 LEU A CA 1
ATOM 739 C C . LEU A 1 89 ? -4.447 0.771 5.376 1.00 96.75 89 LEU A C 1
ATOM 741 O O . LEU A 1 89 ? -4.583 -0.449 5.338 1.00 96.75 89 LEU A O 1
ATOM 745 N N . LEU A 1 90 ? -4.082 1.476 4.308 1.00 96.75 90 LEU A N 1
ATOM 746 C CA . LEU A 1 90 ? -3.404 0.823 3.195 1.00 96.75 90 LEU A CA 1
ATOM 747 C C . LEU A 1 90 ? -1.904 0.835 3.499 1.00 96.75 90 LEU A C 1
ATOM 749 O O . LEU A 1 90 ? -1.236 1.857 3.348 1.00 96.75 90 LEU A O 1
ATOM 753 N N . TYR A 1 91 ? -1.392 -0.298 3.976 1.00 94.19 91 TYR A N 1
ATOM 754 C CA . TYR A 1 91 ? -0.006 -0.467 4.395 1.00 94.19 91 TYR A CA 1
ATOM 755 C C . TYR A 1 91 ? 0.878 -0.850 3.205 1.00 94.19 91 TYR A C 1
ATOM 757 O O . TYR A 1 91 ? 1.075 -2.020 2.884 1.00 94.19 91 TYR A O 1
ATOM 765 N N . ASN A 1 92 ? 1.404 0.158 2.517 1.00 91.81 92 ASN A N 1
ATOM 766 C CA . ASN A 1 92 ? 2.265 0.038 1.346 1.00 91.81 92 ASN A CA 1
ATOM 767 C C . ASN A 1 92 ? 3.755 0.014 1.730 1.00 91.81 92 ASN A C 1
ATOM 769 O O . ASN A 1 92 ? 4.578 0.724 1.155 1.00 91.81 92 ASN A O 1
ATOM 773 N N . ILE A 1 93 ? 4.118 -0.819 2.707 1.00 87.56 93 ILE A N 1
ATOM 774 C CA . ILE A 1 93 ? 5.500 -1.026 3.146 1.00 87.56 93 ILE A CA 1
ATOM 775 C C . ILE A 1 93 ? 5.775 -2.531 3.213 1.00 87.56 93 ILE A C 1
ATOM 777 O O . ILE A 1 93 ? 5.035 -3.275 3.846 1.00 87.56 93 ILE A O 1
ATOM 781 N N . ASN A 1 94 ? 6.874 -2.987 2.611 1.00 80.88 94 ASN A N 1
ATOM 782 C CA . ASN A 1 94 ? 7.309 -4.383 2.714 1.00 80.88 94 ASN A CA 1
ATOM 783 C C . ASN A 1 94 ? 8.111 -4.632 4.008 1.00 80.88 94 ASN A C 1
ATOM 785 O O . ASN A 1 94 ? 9.315 -4.886 3.966 1.00 80.88 94 ASN A O 1
ATOM 789 N N . ASN A 1 95 ? 7.475 -4.457 5.169 1.00 82.62 95 ASN A N 1
ATOM 790 C CA . ASN A 1 95 ? 8.110 -4.642 6.476 1.00 82.62 95 ASN A CA 1
ATOM 791 C C . ASN A 1 95 ? 7.073 -5.002 7.552 1.00 82.62 95 ASN A C 1
ATOM 793 O O . ASN A 1 95 ? 6.627 -4.139 8.307 1.00 82.62 95 ASN A O 1
ATOM 797 N N . ALA A 1 96 ? 6.726 -6.286 7.653 1.00 81.56 96 ALA A N 1
ATOM 798 C CA . ALA A 1 96 ? 5.783 -6.782 8.661 1.00 81.56 96 ALA A CA 1
ATOM 799 C C . ALA A 1 96 ? 6.212 -6.434 10.100 1.00 81.56 96 ALA A C 1
ATOM 801 O O . ALA A 1 96 ? 5.386 -6.045 10.917 1.00 81.56 96 ALA A O 1
ATOM 802 N N . VAL A 1 97 ? 7.522 -6.428 10.387 1.00 84.44 97 VAL A N 1
ATOM 803 C CA . VAL A 1 97 ? 8.052 -6.070 11.716 1.00 84.44 97 VAL A CA 1
ATOM 804 C C . VAL A 1 97 ? 7.709 -4.627 12.104 1.00 84.44 97 VAL A C 1
ATOM 806 O O . VAL A 1 97 ? 7.516 -4.329 13.281 1.00 84.44 97 VAL A O 1
ATOM 809 N N . LEU A 1 98 ? 7.656 -3.698 11.145 1.00 88.44 98 LEU A N 1
ATOM 810 C CA . LEU A 1 98 ? 7.224 -2.327 11.422 1.00 88.44 98 LEU A CA 1
ATOM 811 C C . LEU A 1 98 ? 5.715 -2.266 11.696 1.00 88.44 98 LEU A C 1
ATOM 813 O O . LEU A 1 98 ? 5.312 -1.539 12.602 1.00 88.44 98 LEU A O 1
ATOM 817 N N . LEU A 1 99 ? 4.903 -3.023 10.955 1.00 89.56 99 LEU A N 1
ATOM 818 C CA . LEU A 1 99 ? 3.462 -3.111 11.199 1.00 89.56 99 LEU A CA 1
ATOM 819 C C . LEU A 1 99 ? 3.157 -3.684 12.591 1.00 89.56 99 LEU A C 1
ATOM 821 O O . LEU A 1 99 ? 2.375 -3.091 13.334 1.00 89.56 99 LEU A O 1
ATOM 825 N N . ASP A 1 100 ? 3.845 -4.754 12.991 1.00 88.38 100 ASP A N 1
ATOM 826 C CA . ASP A 1 100 ? 3.702 -5.344 14.325 1.00 88.38 100 ASP A CA 1
ATOM 827 C C . ASP A 1 100 ? 4.047 -4.342 15.425 1.00 88.38 100 ASP A C 1
ATOM 829 O O . ASP A 1 100 ? 3.292 -4.173 16.378 1.00 88.38 100 ASP A O 1
ATOM 833 N N . ARG A 1 101 ? 5.135 -3.582 15.258 1.00 90.81 101 ARG A N 1
ATOM 834 C CA . ARG A 1 101 ? 5.526 -2.538 16.220 1.00 90.81 101 ARG A CA 1
ATOM 835 C C . ARG A 1 101 ? 4.512 -1.408 16.322 1.00 90.81 101 ARG A C 1
ATOM 837 O O . ARG A 1 101 ? 4.333 -0.856 17.402 1.00 90.81 101 ARG A O 1
ATOM 844 N N . ILE A 1 102 ? 3.871 -1.042 15.213 1.00 92.81 102 ILE A N 1
ATOM 845 C CA . ILE A 1 102 ? 2.767 -0.079 15.225 1.00 92.81 102 ILE A CA 1
ATOM 846 C C . ILE A 1 102 ? 1.619 -0.639 16.069 1.00 92.81 102 ILE A C 1
ATOM 848 O O . ILE A 1 102 ? 1.098 0.068 16.929 1.00 92.81 102 ILE A O 1
ATOM 852 N N . PHE A 1 103 ? 1.239 -1.901 15.857 1.00 92.62 103 PHE A N 1
ATOM 853 C CA . PHE A 1 103 ? 0.180 -2.537 16.636 1.00 92.62 103 PHE A CA 1
ATOM 854 C C . PHE A 1 103 ? 0.529 -2.663 18.116 1.00 92.62 103 PHE A C 1
ATOM 856 O O . PHE A 1 103 ? -0.310 -2.333 18.950 1.00 92.62 103 PHE A O 1
ATOM 863 N N . ASP A 1 104 ? 1.747 -3.079 18.453 1.00 92.56 104 ASP A N 1
ATOM 864 C CA . ASP A 1 104 ? 2.210 -3.173 19.838 1.00 92.56 104 ASP A CA 1
ATOM 865 C C . ASP A 1 104 ? 2.156 -1.813 20.528 1.00 92.56 104 ASP A C 1
ATOM 867 O O . ASP A 1 104 ? 1.559 -1.694 21.595 1.00 92.56 104 ASP A O 1
ATOM 871 N N . PHE A 1 105 ? 2.646 -0.759 19.873 1.00 95.19 105 PHE A N 1
ATOM 872 C CA . PHE A 1 105 ? 2.578 0.594 20.419 1.00 95.19 105 PHE A CA 1
ATOM 873 C C . PHE A 1 105 ? 1.131 1.075 20.622 1.00 95.19 105 PHE A C 1
ATOM 875 O O . PHE A 1 105 ? 0.805 1.693 21.634 1.00 95.19 105 PHE A O 1
ATOM 882 N N . LEU A 1 106 ? 0.219 0.769 19.692 1.00 94.50 106 LEU A N 1
ATOM 883 C CA . LEU A 1 106 ? -1.203 1.092 19.853 1.00 94.50 106 LEU A CA 1
ATOM 884 C C . LEU A 1 106 ? -1.839 0.323 21.025 1.00 94.50 106 LEU A C 1
ATOM 886 O O . LEU A 1 106 ? -2.631 0.905 21.769 1.00 94.50 106 LEU A O 1
ATOM 890 N N . ARG A 1 107 ? -1.478 -0.951 21.226 1.00 93.62 107 ARG A N 1
ATOM 891 C CA . ARG A 1 107 ? -1.921 -1.747 22.386 1.00 93.62 107 ARG A CA 1
ATOM 892 C C . ARG A 1 107 ? -1.384 -1.176 23.696 1.00 93.62 107 ARG A C 1
ATOM 894 O O . ARG A 1 107 ? -2.139 -1.078 24.657 1.00 93.62 107 ARG A O 1
ATOM 901 N N . GLU A 1 108 ? -0.118 -0.761 23.731 1.00 95.38 108 GLU A N 1
ATOM 902 C CA . GLU A 1 108 ? 0.508 -0.117 24.895 1.00 95.38 108 GLU A CA 1
ATOM 903 C C . GLU A 1 108 ? -0.194 1.195 25.280 1.00 95.38 108 GLU A C 1
ATOM 905 O O . GLU A 1 108 ? -0.318 1.509 26.462 1.00 95.38 108 GLU A O 1
ATOM 910 N N . LEU A 1 109 ? -0.732 1.924 24.297 1.00 94.94 109 LEU A N 1
ATOM 911 C CA . LEU A 1 109 ? -1.588 3.095 24.520 1.00 94.94 109 LEU A CA 1
ATOM 912 C C . LEU A 1 109 ? -3.021 2.751 24.968 1.00 94.94 109 LEU A C 1
ATOM 914 O O . LEU A 1 109 ? -3.840 3.654 25.140 1.00 94.94 109 LEU A O 1
ATOM 918 N N . GLY A 1 110 ? -3.350 1.470 25.140 1.00 92.75 110 GLY A N 1
ATOM 919 C CA . GLY A 1 110 ? -4.670 1.012 25.567 1.00 92.75 110 GLY A CA 1
ATOM 920 C C . GLY A 1 110 ? -5.733 1.045 24.467 1.00 92.75 110 GLY A C 1
ATOM 921 O O . GLY A 1 110 ? -6.922 1.117 24.774 1.00 92.75 110 GLY A O 1
ATOM 922 N N . ARG A 1 111 ? -5.350 1.016 23.181 1.00 90.56 111 ARG A N 1
ATOM 923 C CA . ARG A 1 111 ? -6.324 0.941 22.080 1.00 90.56 111 ARG A CA 1
ATOM 924 C C . ARG A 1 111 ? -7.009 -0.425 22.076 1.00 90.56 111 ARG A C 1
ATOM 926 O O . ARG A 1 111 ? -6.380 -1.439 21.792 1.00 90.56 111 ARG A O 1
ATOM 933 N N . GLU A 1 112 ? -8.317 -0.434 22.324 1.00 85.56 112 GLU A N 1
ATOM 934 C CA . GLU A 1 112 ? -9.134 -1.658 22.290 1.00 85.56 112 GLU A CA 1
ATOM 935 C C . GLU A 1 112 ? -9.305 -2.220 20.872 1.00 85.56 112 GLU A C 1
ATOM 937 O O . GLU A 1 112 ? -9.419 -3.431 20.688 1.00 85.56 112 GLU A O 1
ATOM 942 N N . ARG A 1 113 ? -9.309 -1.344 19.860 1.00 88.38 113 ARG A N 1
ATOM 943 C CA . ARG A 1 113 ? -9.410 -1.719 18.448 1.00 88.38 113 ARG A CA 1
ATOM 944 C C . ARG A 1 113 ? -8.186 -1.230 17.689 1.00 88.38 113 ARG A C 1
ATOM 946 O O . ARG A 1 113 ? -7.889 -0.037 17.679 1.00 88.38 113 ARG A O 1
ATOM 953 N N . LEU A 1 114 ? -7.504 -2.169 17.044 1.00 93.44 114 LEU A N 1
ATOM 954 C CA . LEU A 1 114 ? -6.428 -1.887 16.102 1.00 93.44 114 LEU A CA 1
ATOM 955 C C . LEU A 1 114 ? -7.007 -1.525 14.731 1.00 93.44 114 LEU A C 1
ATOM 957 O O . LEU A 1 114 ? -8.144 -1.904 14.430 1.00 93.44 114 LEU A O 1
ATOM 961 N N . PRO A 1 115 ? -6.266 -0.773 13.903 1.00 95.06 115 PRO A N 1
ATOM 962 C CA . PRO A 1 115 ? -6.765 -0.417 12.592 1.00 95.06 115 PRO A CA 1
ATOM 963 C C . PRO A 1 115 ? -6.878 -1.646 11.695 1.00 95.06 115 PRO A C 1
ATOM 965 O O . PRO A 1 115 ? -6.049 -2.552 11.754 1.00 95.06 115 PRO A O 1
ATOM 968 N N . GLU A 1 116 ? -7.883 -1.637 10.826 1.00 95.56 116 GLU A N 1
ATOM 969 C CA . GLU A 1 116 ? -8.003 -2.635 9.769 1.00 95.56 116 GLU A CA 1
ATOM 970 C C . GLU A 1 116 ? -7.009 -2.323 8.649 1.00 95.56 116 GLU A C 1
ATOM 972 O O . GLU A 1 116 ? -6.852 -1.169 8.246 1.00 95.56 116 GLU A O 1
ATOM 977 N N . VAL A 1 117 ? -6.326 -3.344 8.142 1.00 94.31 117 VAL A N 1
ATOM 978 C CA . VAL A 1 117 ? -5.179 -3.175 7.248 1.00 94.31 117 VAL A CA 1
ATOM 979 C C . VAL A 1 117 ? -5.396 -3.902 5.933 1.00 94.31 117 VAL A C 1
ATOM 981 O O . VAL A 1 117 ? -5.800 -5.061 5.908 1.00 94.31 117 VAL A O 1
ATOM 984 N N . ILE A 1 118 ? -5.083 -3.222 4.835 1.00 93.94 118 ILE A N 1
ATOM 985 C CA . ILE A 1 118 ? -4.843 -3.846 3.538 1.00 93.94 118 ILE A CA 1
ATOM 986 C C . ILE A 1 118 ? -3.372 -3.660 3.209 1.00 93.94 118 ILE A C 1
ATOM 988 O O . ILE A 1 118 ? -2.888 -2.530 3.154 1.00 93.94 118 ILE A O 1
ATOM 992 N N . GLU A 1 119 ? -2.656 -4.752 2.977 1.00 90.56 119 GLU A N 1
ATOM 993 C CA . GLU A 1 119 ? -1.231 -4.674 2.671 1.00 90.56 119 GLU A CA 1
ATOM 994 C C . GLU A 1 119 ? -0.963 -4.489 1.175 1.00 90.56 119 GLU A C 1
ATOM 996 O O . GLU A 1 119 ? -1.565 -5.141 0.329 1.00 90.56 119 GLU A O 1
ATOM 1001 N N . GLY A 1 120 ? -0.053 -3.578 0.833 1.00 86.62 120 GLY A N 1
ATOM 1002 C CA . GLY A 1 120 ? 0.227 -3.179 -0.547 1.00 86.62 120 GLY A CA 1
ATOM 1003 C C . GLY A 1 120 ? 1.445 -3.850 -1.194 1.00 86.62 120 GLY A C 1
ATOM 1004 O O . GLY A 1 120 ? 1.606 -3.770 -2.413 1.00 86.62 120 GLY A O 1
ATOM 1005 N N . TYR A 1 121 ? 2.317 -4.490 -0.411 1.00 71.38 121 TYR A N 1
ATOM 1006 C CA . TYR A 1 121 ? 3.573 -5.085 -0.898 1.00 71.38 121 TYR A CA 1
ATOM 1007 C C . TYR A 1 121 ? 3.846 -6.500 -0.382 1.00 71.38 121 TYR A C 1
ATOM 1009 O O . TYR A 1 121 ? 4.934 -7.031 -0.617 1.00 71.38 121 TYR A O 1
ATOM 1017 N N . SER A 1 122 ? 2.902 -7.122 0.318 1.00 62.41 122 SER A N 1
ATOM 1018 C CA . SER A 1 122 ? 3.127 -8.450 0.870 1.00 62.41 122 SER A CA 1
ATOM 1019 C C . SER A 1 122 ? 2.778 -9.565 -0.097 1.00 62.41 122 SER A C 1
ATOM 1021 O O . SER A 1 122 ? 1.869 -9.494 -0.926 1.00 62.41 122 SER A O 1
ATOM 1023 N N . ARG A 1 123 ? 3.552 -10.637 0.046 1.00 63.84 123 ARG A N 1
ATOM 1024 C CA . ARG A 1 123 ? 3.189 -11.954 -0.456 1.00 63.84 123 ARG A CA 1
ATOM 1025 C C . ARG A 1 123 ? 2.073 -12.526 0.427 1.00 63.84 123 ARG A C 1
ATOM 1027 O O . ARG A 1 123 ? 2.013 -12.187 1.610 1.00 63.84 123 ARG A O 1
ATOM 1034 N N . PRO A 1 124 ? 1.228 -13.421 -0.104 1.00 57.28 124 PRO A N 1
ATOM 1035 C CA . PRO A 1 124 ? 0.241 -14.133 0.697 1.00 57.28 124 PRO A CA 1
ATOM 1036 C C . PRO A 1 124 ? 0.928 -15.071 1.706 1.00 57.28 124 PRO A C 1
ATOM 1038 O O . PRO A 1 124 ? 1.174 -16.245 1.421 1.00 57.28 124 PRO A O 1
ATOM 1041 N N . HIS A 1 125 ? 1.236 -14.556 2.896 1.00 61.28 125 HIS A N 1
ATOM 1042 C CA . HIS A 1 125 ? 1.626 -15.349 4.058 1.00 61.28 125 HIS A CA 1
ATOM 1043 C C . HIS A 1 125 ? 0.434 -15.406 5.015 1.00 61.28 125 HIS A C 1
ATOM 1045 O O . HIS A 1 125 ? -0.077 -14.371 5.434 1.00 61.28 125 HIS A O 1
ATOM 1051 N N . GLU A 1 126 ? -0.029 -16.610 5.356 1.00 56.88 126 GLU A N 1
ATOM 1052 C CA . GLU A 1 126 ? -1.168 -16.806 6.273 1.00 56.88 126 GLU A CA 1
ATOM 1053 C C . GLU A 1 126 ? -0.935 -16.154 7.641 1.00 56.88 126 GLU A C 1
ATOM 1055 O O . GLU A 1 126 ? -1.877 -15.675 8.269 1.00 56.88 126 GLU A O 1
ATOM 1060 N N . GLU A 1 127 ? 0.327 -16.066 8.065 1.00 60.97 127 GLU A N 1
ATOM 1061 C CA . GLU A 1 127 ? 0.736 -15.459 9.334 1.00 60.97 127 GLU A CA 1
ATOM 1062 C C . GLU A 1 127 ? 0.329 -13.986 9.446 1.00 60.97 127 GLU A C 1
ATOM 1064 O O . GLU A 1 127 ? -0.069 -13.539 10.519 1.00 60.97 127 GLU A O 1
ATOM 1069 N N . ILE A 1 128 ? 0.321 -13.255 8.327 1.00 62.91 128 ILE A N 1
ATOM 1070 C CA . ILE A 1 128 ? -0.081 -11.843 8.272 1.00 62.91 128 ILE A CA 1
ATOM 1071 C C . ILE A 1 128 ? -1.568 -11.678 8.642 1.00 62.91 128 ILE A C 1
ATOM 1073 O O . ILE A 1 128 ? -1.971 -10.693 9.260 1.00 62.91 128 ILE A O 1
ATOM 1077 N N . PHE A 1 129 ? -2.398 -12.675 8.325 1.00 61.78 129 PHE A N 1
ATOM 1078 C CA . PHE A 1 129 ? -3.841 -12.652 8.578 1.00 61.78 129 PHE A CA 1
ATOM 1079 C C . PHE A 1 129 ? -4.228 -13.259 9.931 1.00 61.78 129 PHE A C 1
ATOM 1081 O O . PHE A 1 129 ? -5.343 -13.033 10.405 1.00 61.78 129 PHE A O 1
ATOM 1088 N N . ALA A 1 130 ? -3.313 -13.973 10.596 1.00 56.34 130 ALA A N 1
ATOM 1089 C CA . ALA A 1 130 ? -3.569 -14.626 11.881 1.00 56.34 130 ALA A CA 1
ATOM 1090 C C . ALA A 1 130 ? -3.954 -13.633 12.997 1.00 56.34 130 ALA A C 1
ATOM 1092 O O . ALA A 1 130 ? -4.671 -13.990 13.930 1.00 56.34 130 ALA A O 1
ATOM 1093 N N . GLY A 1 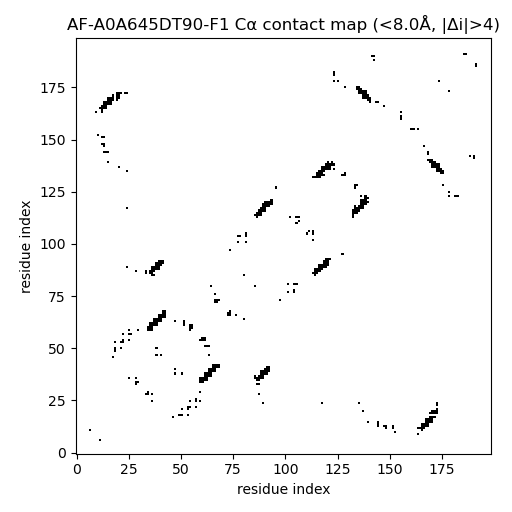131 ? -3.533 -12.368 12.878 1.00 63.69 131 GLY A N 1
ATOM 1094 C CA . GLY A 1 131 ? -3.887 -11.293 13.808 1.00 63.69 131 GLY A CA 1
ATOM 1095 C C . GLY A 1 131 ? -5.286 -10.689 13.615 1.00 63.69 131 GLY A C 1
ATOM 1096 O O . GLY A 1 131 ? -5.657 -9.806 14.386 1.00 63.69 131 GLY A O 1
ATOM 1097 N N . GLY A 1 132 ? -6.046 -11.095 12.588 1.00 70.00 132 GLY A N 1
ATOM 1098 C CA . GLY A 1 132 ? -7.437 -10.681 12.329 1.00 70.00 132 GLY A CA 1
ATOM 1099 C C . GLY A 1 132 ? -7.653 -9.229 11.871 1.00 70.00 132 GLY A C 1
ATOM 1100 O O . GLY A 1 132 ? -8.730 -8.900 11.381 1.00 70.00 132 GLY A O 1
ATOM 1101 N N . ASN A 1 133 ? -6.646 -8.362 12.002 1.00 86.62 133 ASN A N 1
ATOM 1102 C CA . ASN A 1 133 ? -6.733 -6.953 11.601 1.00 86.62 133 ASN A CA 1
ATOM 1103 C C . ASN A 1 133 ? -6.407 -6.734 10.121 1.00 86.62 133 ASN A C 1
ATOM 1105 O O . ASN A 1 133 ? -6.800 -5.716 9.557 1.00 86.62 133 ASN A O 1
ATOM 1109 N N . VAL A 1 134 ? -5.712 -7.674 9.475 1.00 89.19 134 VAL A N 1
ATOM 1110 C CA . VAL A 1 134 ? -5.468 -7.615 8.032 1.00 89.19 134 VAL A CA 1
ATOM 1111 C C . VAL A 1 134 ? -6.690 -8.170 7.305 1.00 89.19 134 VAL A C 1
ATOM 1113 O O . VAL A 1 134 ? -7.087 -9.3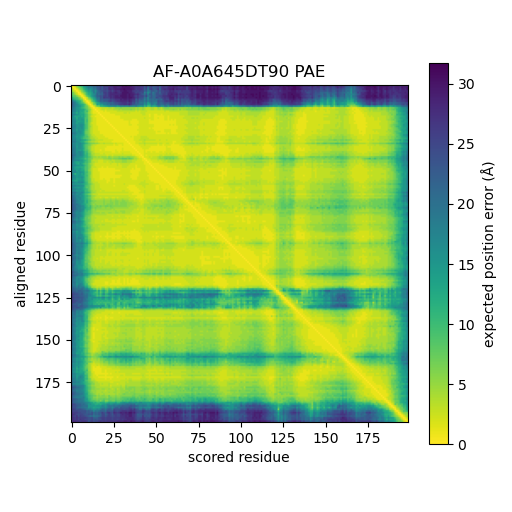16 7.501 1.00 89.19 134 VAL A O 1
ATOM 1116 N N . ILE A 1 135 ? -7.313 -7.330 6.485 1.00 91.56 135 ILE A N 1
ATOM 1117 C CA . ILE A 1 135 ? -8.593 -7.590 5.813 1.00 91.56 135 ILE A CA 1
ATOM 1118 C C . ILE A 1 135 ? -8.443 -7.805 4.302 1.00 91.56 135 ILE A C 1
ATOM 1120 O O . ILE A 1 135 ? -9.439 -7.967 3.601 1.00 91.56 135 ILE A O 1
ATOM 1124 N N . GLY A 1 136 ? -7.212 -7.795 3.794 1.00 90.25 136 GLY A N 1
ATOM 1125 C CA . GLY A 1 136 ? -6.875 -8.123 2.413 1.00 90.25 136 GLY A CA 1
ATOM 1126 C C . GLY A 1 136 ? -5.448 -7.711 2.067 1.00 90.25 136 GLY A C 1
ATOM 1127 O O . GLY A 1 136 ? -4.745 -7.112 2.882 1.00 90.25 136 GLY A O 1
ATOM 1128 N N . TYR A 1 137 ? -5.018 -8.010 0.847 1.00 89.62 137 TYR A N 1
ATOM 1129 C CA . TYR A 1 137 ? -3.732 -7.546 0.327 1.00 89.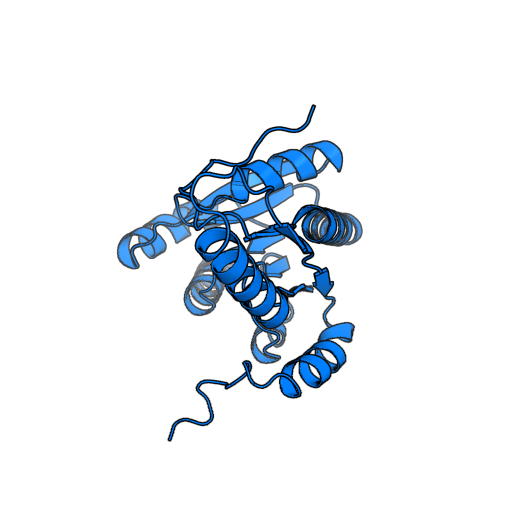62 137 TYR A CA 1
ATOM 1130 C C . TYR A 1 137 ? -3.806 -7.256 -1.174 1.00 89.62 137 TYR A C 1
ATOM 1132 O O . TYR A 1 137 ? -4.734 -7.676 -1.864 1.00 89.62 137 TYR A O 1
ATOM 1140 N N . ILE A 1 138 ? -2.829 -6.514 -1.686 1.00 90.94 138 ILE A N 1
ATOM 1141 C CA . ILE A 1 138 ? -2.651 -6.249 -3.110 1.00 90.94 138 ILE A CA 1
ATOM 1142 C C . ILE A 1 138 ? -1.638 -7.250 -3.650 1.00 90.94 138 ILE A C 1
ATOM 1144 O O . ILE A 1 138 ? -0.440 -7.159 -3.381 1.00 90.94 138 ILE A O 1
ATOM 1148 N N . HIS A 1 139 ? -2.126 -8.200 -4.439 1.00 87.81 139 HIS A N 1
ATOM 1149 C CA . HIS A 1 139 ? -1.295 -9.146 -5.161 1.00 87.81 139 HIS A CA 1
ATOM 1150 C C . HIS A 1 139 ? -0.557 -8.450 -6.299 1.00 87.81 139 HIS A C 1
ATOM 1152 O O . HIS A 1 139 ? -1.158 -7.828 -7.181 1.00 87.81 139 HIS A O 1
ATOM 1158 N N . VAL A 1 140 ? 0.766 -8.586 -6.258 1.00 85.44 140 VAL A N 1
ATOM 1159 C CA . VAL A 1 140 ? 1.688 -8.110 -7.283 1.00 85.44 140 VAL A CA 1
ATOM 1160 C C . VAL A 1 140 ? 2.170 -9.310 -8.108 1.00 85.44 140 VAL A C 1
ATOM 1162 O O . VAL A 1 140 ? 2.844 -10.188 -7.564 1.00 85.44 140 VAL A O 1
ATOM 1165 N N . PRO A 1 141 ? 1.843 -9.401 -9.410 1.00 82.19 141 PRO A N 1
ATOM 1166 C CA . PRO A 1 141 ? 2.233 -10.549 -10.229 1.00 82.19 141 PRO A CA 1
ATOM 1167 C C . PRO A 1 141 ? 3.708 -10.435 -10.650 1.00 82.19 141 PRO A C 1
ATOM 1169 O O . PRO A 1 141 ? 4.035 -10.007 -11.758 1.00 82.19 141 PRO A O 1
ATOM 1172 N N . PHE A 1 142 ? 4.617 -10.804 -9.744 1.00 79.00 142 PHE A N 1
ATOM 1173 C CA . PHE A 1 142 ? 6.059 -10.598 -9.913 1.00 79.00 142 PHE A CA 1
ATOM 1174 C C . PHE A 1 142 ? 6.631 -11.288 -11.158 1.00 79.00 142 PHE A C 1
ATOM 1176 O O . PHE A 1 142 ? 7.431 -10.695 -11.875 1.00 79.00 142 PHE A O 1
ATOM 1183 N N . GLN A 1 143 ? 6.194 -12.507 -11.476 1.00 79.00 143 GLN A N 1
ATOM 1184 C CA . GLN A 1 143 ? 6.639 -13.191 -12.690 1.00 79.00 143 GLN A CA 1
ATOM 1185 C C . GLN A 1 143 ? 6.224 -12.455 -13.959 1.00 79.00 143 GLN A C 1
ATOM 1187 O O . GLN A 1 143 ? 7.031 -12.351 -14.881 1.00 79.00 143 GLN A O 1
ATOM 1192 N N . GLU A 1 144 ? 4.993 -11.948 -14.024 1.00 84.75 144 GLU A N 1
ATOM 1193 C CA . GLU A 1 144 ? 4.555 -11.172 -15.182 1.00 84.75 144 GLU A CA 1
ATOM 1194 C C . GLU A 1 144 ? 5.399 -9.904 -15.309 1.00 84.75 144 GLU A C 1
ATOM 1196 O O . GLU A 1 144 ? 5.902 -9.612 -16.391 1.00 84.75 144 GLU A O 1
ATOM 1201 N N . LEU A 1 145 ? 5.677 -9.224 -14.191 1.00 85.75 145 LEU A N 1
ATOM 1202 C CA . LEU A 1 145 ? 6.596 -8.088 -14.177 1.00 85.75 145 LEU A CA 1
ATOM 1203 C C . LEU A 1 145 ? 7.972 -8.463 -14.755 1.00 85.75 145 LEU A C 1
ATOM 1205 O O . LEU A 1 145 ? 8.457 -7.785 -15.658 1.00 85.75 145 LEU A O 1
ATOM 1209 N N . ILE A 1 146 ? 8.591 -9.549 -14.287 1.00 84.44 146 ILE A N 1
ATOM 1210 C CA . ILE A 1 146 ? 9.915 -9.982 -14.759 1.00 84.44 146 ILE A CA 1
ATOM 1211 C C . ILE A 1 146 ? 9.893 -10.383 -16.240 1.00 84.44 146 ILE A C 1
ATOM 1213 O O . ILE A 1 146 ? 10.799 -10.001 -16.984 1.00 84.44 146 ILE A O 1
ATOM 1217 N N . LYS A 1 147 ? 8.857 -11.098 -16.699 1.00 87.44 147 LYS A N 1
ATOM 1218 C CA . LYS A 1 147 ? 8.678 -11.448 -18.118 1.00 87.44 147 LYS A CA 1
ATOM 1219 C C . LYS A 1 147 ? 8.607 -10.195 -18.987 1.00 87.44 147 LYS A C 1
ATOM 1221 O O . LYS A 1 147 ? 9.303 -10.120 -20.000 1.00 87.44 147 LYS A O 1
ATOM 1226 N N . GLN A 1 148 ? 7.824 -9.204 -18.566 1.00 89.50 148 GLN A N 1
ATOM 1227 C CA . GLN A 1 148 ? 7.683 -7.939 -19.281 1.00 89.50 148 GLN A CA 1
ATOM 1228 C C . GLN A 1 148 ? 8.988 -7.130 -19.264 1.00 89.50 148 GLN A C 1
ATOM 1230 O O . GLN A 1 148 ? 9.400 -6.629 -20.308 1.00 89.50 148 GLN A O 1
ATOM 1235 N N . ILE A 1 149 ? 9.701 -7.067 -18.132 1.00 87.50 149 ILE A N 1
ATOM 1236 C CA . ILE A 1 149 ? 11.018 -6.408 -18.031 1.00 87.50 149 ILE A CA 1
ATOM 1237 C C . ILE A 1 149 ? 12.035 -7.056 -18.980 1.00 87.50 149 ILE A C 1
ATOM 1239 O O . ILE A 1 149 ? 12.764 -6.351 -19.683 1.00 87.50 149 ILE A O 1
ATOM 1243 N N . ALA A 1 150 ? 12.089 -8.389 -19.025 1.00 88.25 150 ALA A N 1
ATOM 1244 C CA . ALA A 1 150 ? 13.003 -9.117 -19.898 1.00 88.25 150 ALA A CA 1
ATOM 1245 C C . ALA A 1 150 ? 12.663 -8.897 -21.381 1.00 88.25 150 ALA A C 1
ATOM 1247 O O . ALA A 1 150 ? 13.547 -8.559 -22.171 1.00 88.25 150 ALA A O 1
ATOM 1248 N N . ALA A 1 151 ? 11.385 -9.022 -21.753 1.00 88.75 151 ALA A N 1
ATOM 1249 C CA . ALA A 1 151 ? 10.916 -8.770 -23.115 1.00 88.75 151 ALA A CA 1
ATOM 1250 C C . ALA A 1 151 ? 11.231 -7.335 -23.564 1.00 88.75 151 ALA A C 1
ATOM 1252 O O . ALA A 1 151 ? 11.784 -7.127 -24.646 1.00 88.75 151 ALA A O 1
ATOM 1253 N N . ARG A 1 152 ? 10.965 -6.358 -22.692 1.00 89.00 152 ARG A N 1
ATOM 1254 C CA . ARG A 1 152 ? 11.230 -4.942 -22.940 1.00 89.00 152 ARG A CA 1
ATOM 1255 C C . ARG A 1 152 ? 12.723 -4.648 -23.079 1.00 89.00 152 ARG A C 1
ATOM 1257 O O . ARG A 1 152 ? 13.118 -3.890 -23.959 1.00 89.00 152 ARG A O 1
ATOM 1264 N N . SER A 1 153 ? 13.566 -5.290 -22.274 1.00 87.62 153 SER A N 1
ATOM 1265 C CA . SER A 1 153 ? 15.025 -5.154 -22.366 1.00 87.62 153 SER A CA 1
ATOM 1266 C C . SER A 1 153 ? 15.567 -5.682 -23.702 1.00 87.62 153 SER A C 1
ATOM 1268 O O . SER A 1 153 ? 16.446 -5.064 -24.302 1.00 87.62 153 SER A O 1
ATOM 1270 N N . VAL A 1 154 ? 15.014 -6.791 -24.211 1.00 88.88 154 VAL A N 1
ATOM 1271 C CA . VAL A 1 154 ? 15.346 -7.320 -25.546 1.00 88.88 154 VAL A CA 1
ATOM 1272 C C . VAL A 1 154 ? 14.888 -6.371 -26.655 1.00 88.88 154 VAL A C 1
ATOM 1274 O O . VAL A 1 154 ? 15.609 -6.191 -27.634 1.00 88.88 154 VAL A O 1
ATOM 1277 N N . GLU A 1 155 ? 13.711 -5.759 -26.524 1.00 87.19 155 GLU A N 1
ATOM 1278 C CA . GLU A 1 155 ? 13.201 -4.772 -27.484 1.00 87.19 155 GLU A CA 1
ATOM 1279 C C . GLU A 1 155 ? 14.101 -3.531 -27.557 1.00 87.19 155 GLU A C 1
ATOM 1281 O O . GLU A 1 155 ? 14.533 -3.165 -28.648 1.00 87.19 155 GLU A O 1
ATOM 1286 N N . ILE A 1 156 ? 14.468 -2.958 -26.405 1.00 86.69 156 ILE A N 1
ATOM 1287 C CA . ILE A 1 156 ? 15.382 -1.807 -26.310 1.00 86.69 156 ILE A CA 1
ATOM 1288 C C . ILE A 1 156 ? 16.737 -2.130 -26.953 1.00 86.69 156 ILE A C 1
ATOM 1290 O O . ILE A 1 156 ? 17.294 -1.314 -27.686 1.00 86.69 156 ILE A O 1
ATOM 1294 N N . ALA A 1 157 ? 17.269 -3.333 -26.713 1.00 87.44 157 ALA A N 1
ATOM 1295 C CA . ALA A 1 157 ? 18.539 -3.758 -27.299 1.00 87.44 157 ALA A CA 1
ATOM 1296 C C . ALA A 1 157 ? 18.470 -3.915 -28.830 1.00 87.44 157 ALA A C 1
ATOM 1298 O O . ALA A 1 157 ? 19.470 -3.696 -29.513 1.00 87.44 157 ALA A O 1
ATOM 1299 N N . LYS A 1 158 ? 17.305 -4.293 -29.373 1.00 88.12 158 LYS A N 1
ATOM 1300 C CA . LYS A 1 158 ? 17.075 -4.421 -30.822 1.00 88.12 158 LYS A CA 1
ATOM 1301 C C . LYS A 1 158 ? 16.823 -3.077 -31.508 1.00 88.12 158 LYS A C 1
ATOM 1303 O O . LYS A 1 158 ? 17.167 -2.938 -32.678 1.00 88.12 158 LYS A O 1
ATOM 1308 N N . HIS A 1 159 ? 16.248 -2.117 -30.788 1.00 85.69 159 HIS A N 1
ATOM 1309 C CA . HIS A 1 159 ? 15.803 -0.825 -31.310 1.00 85.69 159 HIS A CA 1
ATOM 1310 C C . HIS A 1 159 ? 16.396 0.346 -30.506 1.00 85.69 159 HIS A C 1
ATOM 1312 O O . HIS A 1 159 ? 15.665 1.119 -29.882 1.00 85.69 159 HIS A O 1
ATOM 1318 N N . PRO A 1 160 ? 17.734 0.496 -30.479 1.00 80.19 160 PRO A N 1
ATOM 1319 C CA . PRO A 1 160 ? 18.366 1.523 -29.665 1.00 80.19 160 PRO A CA 1
ATOM 1320 C C . PRO A 1 160 ? 17.969 2.929 -30.139 1.00 80.19 160 PRO A C 1
ATOM 1322 O O . PRO A 1 160 ? 18.132 3.274 -31.308 1.00 80.19 160 PRO A O 1
ATOM 1325 N N . GLY A 1 161 ? 17.497 3.761 -29.208 1.00 77.75 161 GLY A N 1
ATOM 1326 C CA . GLY A 1 161 ? 17.125 5.158 -29.463 1.00 77.75 161 GLY A CA 1
ATOM 1327 C C . GLY A 1 161 ? 15.652 5.383 -29.815 1.00 77.75 161 GLY A C 1
ATOM 1328 O O . GLY A 1 161 ? 15.237 6.537 -29.931 1.00 77.75 161 GLY A O 1
ATOM 1329 N N . GLU A 1 162 ? 14.851 4.323 -29.941 1.00 82.56 162 GLU A N 1
ATOM 1330 C CA . GLU A 1 162 ? 13.402 4.450 -30.082 1.00 82.56 162 GLU A CA 1
ATOM 1331 C C . GLU A 1 162 ? 12.730 4.780 -28.737 1.00 82.56 162 GLU A C 1
ATOM 1333 O O . GLU A 1 162 ? 13.221 4.453 -27.653 1.00 82.56 162 GLU A O 1
ATOM 1338 N N . THR A 1 163 ? 11.590 5.476 -28.798 1.00 79.75 163 THR A N 1
ATOM 1339 C CA . THR A 1 163 ? 10.763 5.724 -27.611 1.00 79.75 163 THR A CA 1
ATOM 1340 C C . THR A 1 163 ? 9.851 4.530 -27.383 1.00 79.75 163 THR A C 1
ATOM 1342 O O . THR A 1 163 ? 8.981 4.239 -28.201 1.00 79.75 163 THR A O 1
ATOM 1345 N N . HIS A 1 164 ? 10.014 3.877 -26.240 1.00 78.81 164 HIS A N 1
ATOM 1346 C CA . HIS A 1 164 ? 9.189 2.748 -25.836 1.00 78.81 164 HIS A CA 1
ATOM 1347 C C . HIS A 1 164 ? 8.047 3.217 -24.928 1.00 78.81 164 HIS A C 1
ATOM 1349 O O . HIS A 1 164 ? 8.263 4.003 -24.005 1.00 78.81 164 HIS A O 1
ATOM 1355 N N . GLN A 1 165 ? 6.826 2.742 -25.185 1.00 83.19 165 GLN A N 1
ATOM 1356 C CA . GLN A 1 165 ? 5.686 2.994 -24.298 1.00 83.19 165 GLN A CA 1
ATOM 1357 C C . GLN A 1 165 ? 5.853 2.258 -22.963 1.00 83.19 165 GLN A C 1
ATOM 1359 O O . GLN A 1 165 ? 6.475 1.200 -22.896 1.00 83.19 165 GLN A O 1
ATOM 1364 N N . GLU A 1 166 ? 5.260 2.791 -21.901 1.00 86.56 166 GLU A N 1
ATOM 1365 C CA . GLU A 1 166 ? 5.208 2.103 -20.612 1.00 86.56 166 GLU A CA 1
ATOM 1366 C C . GLU A 1 166 ? 4.280 0.878 -20.691 1.00 86.56 166 GLU A C 1
ATOM 1368 O O . GLU A 1 166 ? 3.169 0.952 -21.218 1.00 86.56 166 GLU A O 1
ATOM 1373 N N . ILE A 1 167 ? 4.746 -0.257 -20.173 1.00 89.62 167 ILE A N 1
ATOM 1374 C CA . ILE A 1 167 ? 3.951 -1.460 -19.932 1.00 89.62 167 ILE A CA 1
ATOM 1375 C C . ILE A 1 167 ? 3.445 -1.397 -18.500 1.00 89.62 167 ILE A C 1
ATOM 1377 O O . ILE A 1 167 ? 4.215 -1.252 -17.551 1.00 89.62 167 ILE A O 1
ATOM 1381 N N . LEU A 1 168 ? 2.139 -1.549 -18.356 1.00 91.12 168 LEU A N 1
ATOM 1382 C CA . LEU A 1 168 ? 1.454 -1.520 -17.080 1.00 91.12 168 LEU A CA 1
ATOM 1383 C C . LEU A 1 168 ? 0.976 -2.928 -16.729 1.00 91.12 168 LEU A C 1
ATOM 1385 O O . LEU A 1 168 ? 0.098 -3.479 -17.391 1.00 91.12 168 LEU A O 1
ATOM 1389 N N . VAL A 1 169 ? 1.580 -3.515 -15.699 1.00 90.88 169 VAL A N 1
ATOM 1390 C CA . VAL A 1 169 ? 1.253 -4.857 -15.210 1.00 90.88 169 VAL A CA 1
ATOM 1391 C C . VAL A 1 169 ? 0.181 -4.738 -14.123 1.00 90.88 169 VAL A C 1
ATOM 1393 O O . VAL A 1 169 ? 0.468 -4.172 -13.065 1.00 90.88 169 VAL A O 1
ATOM 1396 N N . PRO A 1 170 ? -1.048 -5.234 -14.342 1.00 91.75 170 PRO A N 1
ATOM 1397 C CA . PRO A 1 170 ? -2.148 -5.036 -13.405 1.00 91.75 170 PRO A CA 1
ATOM 1398 C C . PRO A 1 170 ? -1.902 -5.746 -12.072 1.00 91.75 170 PRO A C 1
ATOM 1400 O O . PRO A 1 170 ? -1.467 -6.895 -12.042 1.00 91.75 170 PRO A O 1
ATOM 1403 N N . THR A 1 171 ? -2.211 -5.068 -10.968 1.00 91.38 171 THR A N 1
ATOM 1404 C CA . THR A 1 171 ? -2.266 -5.675 -9.630 1.00 91.38 171 THR A CA 1
ATOM 1405 C C . THR A 1 171 ? -3.706 -5.943 -9.216 1.00 91.38 171 THR A C 1
ATOM 1407 O O . THR A 1 171 ? -4.641 -5.308 -9.709 1.00 91.38 171 THR A O 1
ATOM 1410 N N . HIS A 1 172 ? -3.897 -6.864 -8.272 1.00 91.12 172 HIS A N 1
ATOM 1411 C CA . HIS A 1 172 ? -5.227 -7.318 -7.863 1.00 91.12 172 HIS A CA 1
ATOM 1412 C C . HIS A 1 172 ? -5.417 -7.187 -6.359 1.00 91.12 172 HIS A C 1
ATOM 1414 O O . HIS A 1 172 ? -4.518 -7.515 -5.594 1.00 91.12 172 HIS A O 1
ATOM 1420 N N . PHE A 1 173 ? -6.586 -6.723 -5.926 1.00 93.12 173 PHE A N 1
ATOM 1421 C CA . PHE A 1 173 ? -6.972 -6.853 -4.526 1.00 93.12 173 PHE A CA 1
ATOM 1422 C C . PHE A 1 173 ? -7.401 -8.298 -4.257 1.00 93.12 173 PHE A C 1
ATOM 1424 O O . PHE A 1 173 ? -8.131 -8.886 -5.052 1.00 93.12 173 PHE A O 1
ATOM 1431 N N . VAL A 1 174 ? -6.933 -8.864 -3.150 1.00 90.44 174 VAL A N 1
ATOM 1432 C CA . VAL A 1 174 ? -7.199 -10.244 -2.749 1.00 90.44 174 VAL A CA 1
ATOM 1433 C C . VAL A 1 174 ? -7.751 -10.245 -1.334 1.00 90.44 174 VAL A C 1
ATOM 1435 O O . VAL A 1 174 ? -7.139 -9.706 -0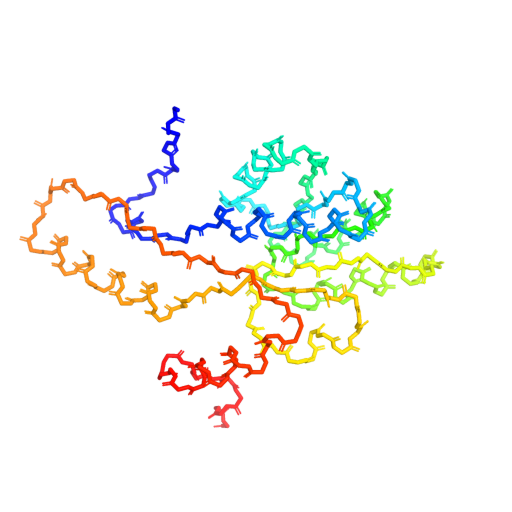.404 1.00 90.44 174 VAL A O 1
ATOM 1438 N N . ARG A 1 175 ? -8.923 -10.858 -1.174 1.00 88.75 175 ARG A N 1
ATOM 1439 C CA . ARG A 1 175 ? -9.593 -11.011 0.118 1.00 88.75 175 ARG A CA 1
ATOM 1440 C C . ARG A 1 175 ? -9.004 -12.180 0.909 1.00 88.75 175 ARG A C 1
ATOM 1442 O O . ARG A 1 175 ? -8.406 -13.076 0.309 1.00 88.75 175 ARG A O 1
ATOM 1449 N N . PRO A 1 176 ? -9.199 -12.225 2.238 1.00 85.38 176 PRO A N 1
ATOM 1450 C CA . PRO A 1 176 ? -8.692 -13.311 3.070 1.00 85.38 176 PRO A CA 1
ATOM 1451 C C . PRO A 1 176 ? -9.099 -14.708 2.575 1.00 85.38 176 PRO A C 1
ATOM 1453 O O . PRO A 1 176 ? -8.284 -15.626 2.555 1.00 85.38 176 PRO A O 1
ATOM 1456 N N . GLU A 1 177 ? -10.333 -14.862 2.100 1.00 85.38 177 GLU A N 1
ATOM 1457 C CA . GLU A 1 177 ? -10.857 -16.119 1.562 1.00 85.38 177 GLU A CA 1
ATOM 1458 C C . GLU A 1 177 ? -10.228 -16.545 0.221 1.00 85.38 177 GLU A C 1
ATOM 1460 O O . GLU A 1 177 ? -10.280 -17.720 -0.139 1.00 85.38 177 GLU A O 1
ATOM 1465 N N . GLU A 1 178 ? -9.602 -15.619 -0.509 1.00 87.19 178 GLU A N 1
ATOM 1466 C CA . GLU A 1 178 ? -8.987 -15.860 -1.821 1.00 87.19 178 GLU A CA 1
ATOM 1467 C C . GLU A 1 178 ? -7.497 -16.249 -1.708 1.00 87.19 178 GLU A C 1
ATOM 1469 O O . GLU A 1 178 ? -6.909 -16.750 -2.670 1.00 87.19 178 GLU A O 1
ATOM 1474 N N . ILE A 1 179 ? -6.889 -16.081 -0.524 1.00 80.69 179 ILE A N 1
ATOM 1475 C CA . ILE A 1 179 ? -5.453 -16.294 -0.272 1.00 80.69 179 ILE A CA 1
ATOM 1476 C C . ILE A 1 179 ? -5.000 -17.687 -0.703 1.00 80.69 179 ILE A C 1
ATOM 1478 O O . ILE A 1 179 ? -3.999 -17.813 -1.406 1.00 80.69 179 ILE A O 1
ATOM 1482 N N . GLY A 1 180 ? -5.721 -18.737 -0.300 1.00 79.19 180 GLY A N 1
ATOM 1483 C CA . GLY A 1 180 ? -5.320 -20.119 -0.580 1.00 79.19 180 GLY A CA 1
ATOM 1484 C C . GLY A 1 180 ? -5.196 -20.403 -2.079 1.00 79.19 180 GLY A C 1
ATOM 1485 O O . GLY A 1 180 ? -4.225 -21.016 -2.517 1.00 79.19 180 GLY A O 1
ATOM 1486 N N . ALA A 1 181 ? -6.133 -19.884 -2.878 1.00 82.88 181 ALA A N 1
ATOM 1487 C CA . ALA A 1 181 ? -6.112 -20.033 -4.331 1.00 82.88 181 ALA A CA 1
ATOM 1488 C C . ALA A 1 181 ? -4.962 -19.244 -4.974 1.00 82.88 181 ALA A C 1
ATOM 1490 O O . ALA A 1 181 ? -4.306 -19.745 -5.889 1.00 82.88 181 ALA A O 1
ATOM 1491 N N . VAL A 1 182 ? -4.682 -18.033 -4.480 1.00 81.25 182 VAL A N 1
ATOM 1492 C CA . VAL A 1 182 ? -3.546 -17.242 -4.968 1.00 81.25 182 VAL A CA 1
ATOM 1493 C C . VAL A 1 182 ? -2.215 -17.900 -4.608 1.00 81.25 182 VAL A C 1
ATOM 1495 O O . VAL A 1 182 ? -1.340 -17.972 -5.464 1.00 81.25 182 VAL A O 1
ATOM 1498 N N . ARG A 1 183 ? -2.069 -18.460 -3.400 1.00 76.19 183 ARG A N 1
ATOM 1499 C CA . ARG A 1 183 ? -0.863 -19.209 -3.005 1.00 76.19 183 ARG A CA 1
ATOM 1500 C C . ARG A 1 183 ? -0.624 -20.416 -3.895 1.00 76.19 183 ARG A C 1
ATOM 1502 O O . ARG A 1 183 ? 0.509 -20.636 -4.292 1.00 76.19 183 ARG A O 1
ATOM 1509 N N . GLU A 1 184 ? -1.658 -21.197 -4.193 1.00 77.69 184 GLU A N 1
ATOM 1510 C CA . GLU A 1 184 ? -1.504 -22.377 -5.047 1.00 77.69 184 GLU A CA 1
ATOM 1511 C C . GLU A 1 184 ? -1.055 -21.987 -6.459 1.00 77.69 184 GLU A C 1
ATOM 1513 O O . GLU A 1 184 ? -0.137 -22.590 -7.009 1.00 77.69 184 GLU A O 1
ATOM 1518 N N . ARG A 1 185 ? -1.635 -20.917 -7.011 1.00 76.81 185 ARG A N 1
ATOM 1519 C CA . ARG A 1 185 ? -1.193 -20.353 -8.289 1.00 76.81 185 ARG A CA 1
ATOM 1520 C C . ARG A 1 185 ? 0.258 -19.876 -8.227 1.00 76.81 185 ARG A C 1
ATOM 1522 O O . ARG A 1 185 ? 1.025 -20.160 -9.141 1.00 76.81 185 ARG A O 1
ATOM 1529 N N . ASP A 1 186 ? 0.627 -19.160 -7.170 1.00 73.31 186 ASP A N 1
ATOM 1530 C CA . ASP A 1 186 ? 1.957 -18.574 -7.041 1.00 73.31 186 ASP A CA 1
ATOM 1531 C C . ASP A 1 186 ? 3.029 -19.638 -6.702 1.00 73.31 186 ASP A C 1
ATOM 1533 O O . ASP A 1 186 ? 4.162 -19.518 -7.142 1.00 73.31 186 ASP A O 1
ATOM 1537 N N . ARG A 1 187 ? 2.697 -20.739 -6.011 1.00 69.19 187 ARG A N 1
ATOM 1538 C CA . ARG A 1 187 ? 3.616 -21.876 -5.764 1.00 69.19 187 ARG A CA 1
ATOM 1539 C C . ARG A 1 187 ? 4.054 -22.596 -7.035 1.00 69.19 187 ARG A C 1
ATOM 1541 O O . ARG A 1 187 ? 5.119 -23.203 -7.064 1.00 69.19 187 ARG A O 1
ATOM 1548 N N . GLN A 1 188 ? 3.228 -22.556 -8.073 1.00 65.75 188 GLN A N 1
ATOM 1549 C CA . GLN A 1 188 ? 3.543 -23.141 -9.377 1.00 65.75 188 GLN A CA 1
ATOM 1550 C C . GLN A 1 188 ? 4.476 -22.238 -10.206 1.00 65.75 188 GLN A C 1
ATOM 1552 O O . GLN A 1 188 ? 4.853 -22.583 -11.328 1.00 65.75 188 GLN A O 1
ATOM 1557 N N . ASP A 1 189 ? 4.865 -21.084 -9.664 1.00 62.22 189 ASP A N 1
ATOM 1558 C CA . ASP A 1 189 ? 5.738 -20.114 -10.300 1.00 62.22 189 ASP A CA 1
ATOM 1559 C C . ASP A 1 189 ? 7.205 -20.339 -9.892 1.00 62.22 189 ASP A C 1
ATOM 1561 O O . ASP A 1 189 ? 7.581 -20.228 -8.736 1.00 62.22 189 ASP A O 1
ATOM 1565 N N . LEU A 1 190 ? 8.087 -20.636 -10.847 1.00 52.44 190 LEU A N 1
ATOM 1566 C CA . LEU A 1 190 ? 9.507 -20.915 -10.575 1.00 52.44 190 LEU A CA 1
ATOM 1567 C C . LEU A 1 190 ? 10.304 -19.694 -10.077 1.00 52.44 190 LEU A C 1
ATOM 1569 O O . LEU A 1 190 ? 11.414 -19.851 -9.571 1.00 52.44 190 LEU A O 1
ATOM 1573 N N . PHE A 1 191 ? 9.762 -18.479 -10.207 1.00 52.50 191 PHE A N 1
ATOM 1574 C CA . PHE A 1 191 ? 10.337 -17.273 -9.594 1.00 52.50 191 PHE A CA 1
ATOM 1575 C C . PHE A 1 191 ? 9.911 -17.108 -8.124 1.00 52.50 191 PHE A C 1
ATOM 1577 O O . PHE A 1 191 ? 10.322 -16.159 -7.454 1.00 52.50 191 PHE A O 1
ATOM 1584 N N . PHE A 1 192 ? 9.110 -18.050 -7.623 1.00 50.38 192 PHE A N 1
ATOM 1585 C CA . PHE A 1 192 ? 8.593 -18.163 -6.268 1.00 50.38 192 PHE A CA 1
ATOM 1586 C C . PHE A 1 192 ? 9.460 -19.120 -5.438 1.00 50.38 192 PHE A C 1
ATOM 1588 O O . PHE A 1 192 ? 8.971 -20.079 -4.852 1.00 50.38 192 PHE A O 1
ATOM 1595 N N . ILE A 1 193 ? 10.771 -18.874 -5.366 1.00 45.44 193 ILE A N 1
ATOM 1596 C CA . ILE A 1 193 ? 11.585 -19.526 -4.333 1.00 45.44 193 ILE A CA 1
ATOM 1597 C C . ILE A 1 193 ? 11.365 -18.733 -3.045 1.00 45.44 193 ILE A C 1
ATOM 1599 O O . ILE A 1 193 ? 11.811 -17.589 -2.898 1.00 45.44 193 ILE A O 1
ATOM 1603 N N . SER A 1 194 ? 10.615 -19.322 -2.116 1.00 44.81 194 SER A N 1
ATOM 1604 C CA . SER A 1 194 ? 10.621 -18.890 -0.726 1.00 44.81 194 SER A CA 1
ATOM 1605 C C . SER A 1 194 ? 12.058 -18.960 -0.219 1.00 44.81 194 SER A C 1
ATOM 1607 O O . SER A 1 194 ? 12.714 -19.988 -0.360 1.00 44.81 194 SER A O 1
ATOM 1609 N N . MET A 1 195 ? 12.532 -17.920 0.469 1.00 39.75 195 MET A N 1
ATOM 1610 C CA . MET A 1 195 ? 13.764 -18.014 1.272 1.00 39.75 195 MET A CA 1
ATOM 1611 C C . MET A 1 195 ? 13.624 -18.992 2.463 1.00 39.75 195 MET A C 1
ATOM 1613 O O . MET A 1 195 ? 14.411 -18.937 3.396 1.00 39.75 195 MET A O 1
ATOM 1617 N N . GLU A 1 196 ? 12.609 -19.856 2.443 1.00 43.31 196 GLU A N 1
ATOM 1618 C CA . GLU A 1 196 ? 12.359 -20.943 3.387 1.00 43.31 196 GLU A CA 1
ATOM 1619 C C . GLU A 1 196 ? 12.986 -22.272 2.917 1.00 43.31 196 GLU A C 1
ATOM 1621 O O . GLU A 1 196 ? 12.994 -23.222 3.686 1.00 43.31 196 GLU A O 1
ATOM 1626 N N . GLU A 1 197 ? 13.538 -22.350 1.695 1.00 38.78 197 GLU A N 1
ATOM 1627 C CA . GLU A 1 197 ? 14.209 -23.559 1.164 1.00 38.78 197 GLU A CA 1
ATOM 1628 C C . GLU A 1 197 ? 15.707 -23.356 0.869 1.00 38.78 197 GLU A C 1
ATOM 1630 O O . GLU A 1 197 ? 16.313 -24.106 0.103 1.00 38.78 197 GLU A O 1
ATOM 1635 N N . VAL A 1 198 ? 16.325 -22.335 1.464 1.00 35.06 198 VAL A N 1
ATOM 1636 C CA . VAL A 1 198 ? 17.788 -22.207 1.479 1.00 35.06 198 VAL A CA 1
ATOM 1637 C C . VAL A 1 198 ? 18.265 -22.526 2.893 1.00 35.06 198 VAL A C 1
ATOM 1639 O O . VAL A 1 198 ? 18.460 -21.618 3.699 1.00 35.06 198 VAL A O 1
ATOM 1642 N N . ASP A 1 199 ? 18.375 -23.825 3.180 1.00 35.78 199 ASP A N 1
ATOM 1643 C CA . ASP A 1 199 ? 19.187 -24.360 4.285 1.00 35.78 199 ASP A CA 1
ATOM 1644 C C . ASP A 1 199 ? 20.690 -24.214 3.976 1.00 35.78 199 ASP A C 1
ATOM 1646 O O . ASP A 1 199 ? 21.100 -24.504 2.823 1.00 35.78 199 ASP A O 1
#

Nearest PDB structures (foldseek):
  4rk0-assembly1_B  TM=6.902E-01  e=1.459E-06  Enterococcus faecalis V583
  2pue-assembly1_A  TM=7.173E-01  e=5.873E-04  Escherichia coli
  2l82-assembly1_A  TM=4.890E-01  e=1.070E-02  synthetic construct
  6l6f-assembly1_C  TM=5.313E-01  e=3.202E-02  Rattus norvegicus
  4u5c-assembly1_A  TM=4.250E-01  e=1.298E-02  Rattus norvegicus

Mean predicted aligned error: 7.39 Å

pLDDT: mean 83.05, std 17.19, range [31.94, 98.31]

Solvent-accessible surface area (backbone atoms only — not comparable to full-atom values): 11604 Å² total; per-residue (Å²): 135,88,79,81,74,86,83,56,64,93,85,63,37,58,48,76,35,52,66,64,21,50,52,49,49,52,51,53,41,42,77,75,68,47,59,52,37,35,41,32,28,41,69,85,50,87,57,58,65,56,50,49,54,50,27,54,75,72,72,38,48,62,46,81,45,68,34,48,88,45,74,67,52,35,61,71,42,44,63,60,52,57,73,68,64,65,59,27,32,42,36,46,51,84,45,68,71,60,55,51,52,48,52,50,54,40,46,76,72,64,49,90,68,76,40,38,27,33,33,51,55,54,73,89,50,71,72,68,43,71,74,67,37,43,65,28,34,28,45,69,57,59,64,60,50,51,53,50,46,52,53,49,52,54,48,46,72,75,43,74,90,64,90,74,73,74,44,70,43,69,32,40,58,39,46,70,89,46,41,66,63,52,43,57,60,46,66,74,34,89,88,54,71,60,87,84,76,72,128

Secondary structure (DSSP, 8-state):
--PPPP---TT--EEEE-HHHHHHHHHHHHHTT-SEEEEEEETT-TTHHHHHHHHHHTT-EEEEEEEPSSHHHHHHHHHHHHHT--SEEEEE-S-HHHHHHHHHHHHHTT-SSPPEEEESS----HHHHTTS-EEEEEE--HHHHHHHHHHHHHHHHHSTTPPPPPEEEE-EEE-GGGHHHHHHHHHT-TT---TTS--

Sequence (199 aa):
MLLQQPTGGVLHSVCYDRRESYRESLREFRKRGHRKVFFVSYEYDPYAELFLQIAAEEKVEAENFLFSTTRRGQMERIPEFAGREPAALLYNINNAVLLDRIFDFLRELGRERLPEVIEGYSRPHEEIFAGGNVIGYIHVPFQELIKQIAARSVEIAKHPGETHQEILVPTHFVRPEEIGAVRERDRQDLFFISMEEVD